Protein AF-A0A418KK88-F1 (afdb_monomer_lite)

pLDDT: mean 80.46, std 21.59, range [35.84, 98.88]

Foldseek 3Di:
DDFDKDWAFDPDDAQQFDCDPDRIDDIDGDDPVQPPHDDDDDDDDTHGFKFKAKAFEAEPPPRQTAWFWKKFKAFPVVRDGPDIWTADNRNMDMDIRHDFGKIKMFGPDDGPQWDCDPDRIDDIDTDDSNQGPHDDDYHYDYTYGDDDDPDPPPPPDPDPDPDDDDDDDDDDDDDDDDDDDDDDDDDDDDDDDDDDDDDDDDDDDDDDDDD

Secondary structure (DSSP, 8-state):
--SEEE--B---PPTTBPPPS--BPPPEEE-TTTTTSPPPPP---PPBPPEEEEEEEEETTT--B-TT-EEEEEETTTTEEEEEEE--TTSEEEEEEEPSEEEEEEEEEPPTTBPPPS--BPPPEEE-TTTTTSPPPPEEEEEPBPPPPPP-----PPPPP-PPPPPP-------------------------------------------

Structure (mmCIF, N/CA/C/O backbone):
data_AF-A0A418KK88-F1
#
_entry.id   AF-A0A418KK88-F1
#
loop_
_atom_site.group_PDB
_atom_site.id
_atom_site.type_symbol
_atom_site.label_atom_id
_atom_site.label_alt_id
_atom_site.label_comp_id
_atom_site.label_asym_id
_atom_site.label_entity_id
_atom_site.label_seq_id
_atom_site.pdbx_PDB_ins_code
_atom_site.Cartn_x
_atom_site.Cartn_y
_atom_site.Cartn_z
_atom_site.occupancy
_atom_site.B_iso_or_equiv
_atom_site.auth_seq_id
_atom_site.auth_comp_id
_atom_site.auth_asym_id
_atom_site.auth_atom_id
_atom_site.pdbx_PDB_model_num
ATOM 1 N N . LEU A 1 1 ? 28.602 8.211 -34.483 1.00 80.75 1 LEU A N 1
ATOM 2 C CA . LEU A 1 1 ? 29.350 7.084 -33.893 1.00 80.75 1 LEU A CA 1
ATOM 3 C C . LEU A 1 1 ? 30.264 6.555 -34.977 1.00 80.75 1 LEU A C 1
ATOM 5 O O . LEU A 1 1 ? 29.838 6.551 -36.130 1.00 80.75 1 LEU A O 1
ATOM 9 N N . ASP A 1 2 ? 31.491 6.192 -34.628 1.00 91.38 2 ASP A N 1
ATOM 10 C CA . ASP A 1 2 ? 32.376 5.502 -35.566 1.00 91.38 2 ASP A CA 1
ATOM 11 C C . ASP A 1 2 ? 31.853 4.086 -35.833 1.00 91.38 2 ASP A C 1
ATOM 13 O O . ASP A 1 2 ? 30.898 3.627 -35.201 1.00 91.38 2 ASP A O 1
ATOM 17 N N . PHE A 1 3 ? 32.459 3.389 -36.792 1.00 93.00 3 PHE A N 1
ATOM 18 C CA . PHE A 1 3 ? 32.149 1.979 -36.989 1.00 93.00 3 PHE A CA 1
ATOM 19 C C . PHE A 1 3 ? 32.612 1.161 -35.789 1.00 93.00 3 PHE A C 1
ATOM 21 O O . PHE A 1 3 ? 33.714 1.350 -35.273 1.00 93.00 3 PHE A O 1
ATOM 28 N N . GLY A 1 4 ? 31.766 0.235 -35.359 1.00 92.56 4 GLY A N 1
ATOM 29 C CA . GLY A 1 4 ? 32.008 -0.561 -34.170 1.00 92.56 4 GLY A CA 1
ATOM 30 C C . GLY A 1 4 ? 30.734 -1.158 -33.599 1.00 92.56 4 GLY A C 1
ATOM 31 O O . GLY A 1 4 ? 29.632 -0.922 -34.094 1.00 92.56 4 GLY A O 1
ATOM 32 N N . THR A 1 5 ? 30.909 -1.936 -32.539 1.00 92.75 5 THR A N 1
ATOM 33 C CA . THR A 1 5 ? 29.811 -2.534 -31.785 1.00 92.75 5 THR A CA 1
ATOM 34 C C . THR A 1 5 ? 29.626 -1.763 -30.490 1.00 92.75 5 THR A C 1
ATOM 36 O O . THR A 1 5 ? 30.567 -1.616 -29.711 1.00 92.75 5 THR A O 1
ATOM 39 N N . TYR A 1 6 ? 28.411 -1.283 -30.265 1.00 91.12 6 TYR A N 1
ATOM 40 C CA . TYR A 1 6 ? 28.039 -0.475 -29.115 1.00 91.12 6 TYR A CA 1
ATOM 41 C C . TYR A 1 6 ? 26.938 -1.168 -28.324 1.00 91.12 6 TYR A C 1
ATOM 43 O O . TYR A 1 6 ? 26.138 -1.916 -28.878 1.00 91.12 6 TYR A O 1
ATOM 51 N N . VAL A 1 7 ? 26.882 -0.881 -27.032 1.00 90.81 7 VAL A N 1
ATOM 52 C CA . VAL A 1 7 ? 25.770 -1.257 -26.160 1.00 90.81 7 VAL A CA 1
ATOM 53 C C . VAL A 1 7 ? 25.310 -0.021 -25.409 1.00 90.81 7 VAL A C 1
ATOM 55 O O . VAL A 1 7 ? 26.102 0.888 -25.143 1.00 90.81 7 VAL A O 1
ATOM 58 N N . TRP A 1 8 ? 24.034 0.002 -25.065 1.00 89.06 8 TRP A N 1
ATOM 59 C CA . TRP A 1 8 ? 23.488 0.945 -24.105 1.00 89.06 8 TRP A CA 1
ATOM 60 C C . TRP A 1 8 ? 23.516 0.297 -22.724 1.00 89.06 8 TRP A C 1
ATOM 62 O O . TRP A 1 8 ? 23.230 -0.892 -22.594 1.00 89.06 8 TRP A O 1
ATOM 72 N N . VAL A 1 9 ? 23.903 1.074 -21.714 1.00 89.94 9 VAL A N 1
ATOM 73 C CA . VAL A 1 9 ? 23.906 0.641 -20.315 1.00 89.94 9 VAL A CA 1
ATOM 74 C C . VAL A 1 9 ? 23.024 1.595 -19.529 1.00 89.94 9 VAL A C 1
ATOM 76 O O . VAL A 1 9 ? 23.304 2.795 -19.476 1.00 89.94 9 VAL A O 1
ATOM 79 N N . GLU A 1 10 ? 21.964 1.067 -18.933 1.00 90.81 10 GLU A N 1
ATOM 80 C CA . GLU A 1 10 ? 21.116 1.814 -18.017 1.00 90.81 10 GLU A CA 1
ATOM 81 C C . GLU A 1 10 ? 21.800 1.930 -16.652 1.00 90.81 10 GLU A C 1
ATOM 83 O O . GLU A 1 10 ? 22.140 0.942 -16.009 1.00 90.81 10 GLU A O 1
ATOM 88 N N . ILE A 1 11 ? 22.078 3.161 -16.227 1.00 90.44 11 ILE A N 1
ATOM 89 C CA . ILE A 1 11 ? 22.854 3.425 -15.003 1.00 90.44 11 ILE A CA 1
ATOM 90 C C . ILE A 1 11 ? 21.979 3.833 -13.815 1.00 90.44 11 ILE A C 1
ATOM 92 O O . ILE A 1 11 ? 22.466 3.878 -12.687 1.00 90.44 11 ILE A O 1
ATOM 96 N N . ALA A 1 12 ? 20.713 4.163 -14.068 1.00 89.94 12 ALA A N 1
ATOM 97 C CA . ALA A 1 12 ? 19.726 4.508 -13.058 1.00 89.94 12 ALA A CA 1
ATOM 98 C C . ALA A 1 12 ? 18.321 4.391 -13.654 1.00 89.94 12 ALA A C 1
ATOM 100 O O . ALA A 1 12 ? 18.083 4.917 -14.742 1.00 89.94 12 ALA A O 1
ATOM 101 N N . ALA A 1 13 ? 17.407 3.776 -12.906 1.00 89.62 13 ALA A N 1
ATOM 102 C CA . ALA A 1 13 ? 15.989 3.804 -13.227 1.00 89.62 13 ALA A CA 1
ATOM 103 C C . ALA A 1 13 ? 15.370 5.169 -12.863 1.00 89.62 13 ALA A C 1
ATOM 105 O O . ALA A 1 13 ? 15.875 5.878 -11.977 1.00 89.62 13 ALA A O 1
ATOM 106 N N . PRO A 1 14 ? 14.260 5.557 -13.510 1.00 91.06 14 PRO A N 1
ATOM 107 C CA . PRO A 1 14 ? 13.450 6.686 -13.082 1.00 91.06 14 PRO A CA 1
ATOM 108 C C . PRO A 1 14 ? 12.957 6.524 -11.638 1.00 91.06 14 PRO A C 1
ATOM 110 O O . PRO A 1 14 ? 12.842 5.424 -11.102 1.00 91.06 14 PRO A O 1
ATOM 113 N N . ARG A 1 15 ? 12.606 7.643 -10.998 1.00 91.06 15 ARG A N 1
ATOM 114 C CA . ARG A 1 15 ? 12.036 7.622 -9.644 1.00 91.06 15 ARG A CA 1
ATOM 115 C C . ARG A 1 15 ? 10.769 6.755 -9.610 1.00 91.06 15 ARG A C 1
ATOM 117 O O . ARG A 1 15 ? 9.923 6.888 -10.491 1.00 91.06 15 ARG A O 1
ATOM 124 N N . GLY A 1 16 ? 10.654 5.900 -8.595 1.00 88.94 16 GLY A N 1
ATOM 125 C CA . GLY A 1 16 ? 9.541 4.960 -8.450 1.00 88.94 16 GLY A CA 1
ATOM 126 C C . GLY A 1 16 ? 9.692 3.675 -9.266 1.00 88.94 16 GLY A C 1
ATOM 127 O O . GLY A 1 16 ? 8.771 2.867 -9.277 1.00 88.94 16 GLY A O 1
ATOM 128 N N . TYR A 1 17 ? 10.826 3.470 -9.937 1.00 92.19 17 TYR A N 1
ATOM 129 C CA . TYR A 1 17 ? 11.122 2.267 -10.705 1.00 92.19 17 TYR A CA 1
ATOM 130 C C . TYR A 1 17 ? 12.405 1.602 -10.206 1.00 92.19 17 TYR A C 1
ATOM 132 O O . TYR A 1 17 ? 13.303 2.256 -9.671 1.00 92.19 17 TYR A O 1
ATOM 140 N N . GLU A 1 18 ? 12.466 0.285 -10.350 1.00 90.75 18 GLU A N 1
ATOM 141 C CA . GLU A 1 18 ? 13.621 -0.531 -9.999 1.00 90.75 18 GLU A CA 1
ATOM 142 C C . GLU A 1 18 ? 14.559 -0.644 -11.204 1.00 90.75 18 GLU A C 1
ATOM 144 O O . GLU A 1 18 ? 14.116 -0.851 -12.332 1.00 90.75 18 GLU A O 1
ATOM 149 N N . LEU A 1 19 ? 15.868 -0.515 -10.965 1.00 89.38 19 LEU A N 1
ATOM 150 C CA . LEU A 1 19 ? 16.870 -0.763 -11.999 1.00 89.38 19 LEU A CA 1
ATOM 151 C C . LEU A 1 19 ? 16.874 -2.264 -12.328 1.00 89.38 19 LEU A C 1
ATOM 153 O O . LEU A 1 19 ? 17.144 -3.062 -11.426 1.00 89.38 19 LEU A O 1
ATOM 157 N N . PRO A 1 20 ? 16.597 -2.672 -13.580 1.00 84.19 20 PRO A N 1
ATOM 158 C CA . PRO A 1 20 ? 16.530 -4.082 -13.925 1.00 84.19 20 PRO A CA 1
ATOM 159 C C . PRO A 1 20 ? 17.882 -4.767 -13.701 1.00 84.19 20 PRO A C 1
ATOM 161 O O . PRO A 1 20 ? 18.943 -4.162 -13.831 1.00 84.19 20 PRO A O 1
ATOM 164 N N . GLY A 1 21 ? 17.853 -6.068 -13.396 1.00 83.88 21 GLY A N 1
ATOM 165 C CA . GLY A 1 21 ? 19.080 -6.853 -13.213 1.00 83.88 21 GLY A CA 1
ATOM 166 C C . GLY A 1 21 ? 19.931 -6.968 -14.485 1.00 83.88 21 GLY A C 1
ATOM 167 O O . GLY A 1 21 ? 21.147 -7.136 -14.392 1.00 83.88 21 GLY A O 1
ATOM 168 N N . ASP A 1 22 ? 19.303 -6.853 -15.659 1.00 86.06 22 ASP A N 1
ATOM 169 C CA . ASP A 1 22 ? 19.983 -6.707 -16.944 1.00 86.06 22 ASP A CA 1
ATOM 170 C C . ASP A 1 22 ? 19.829 -5.270 -17.449 1.00 86.06 22 ASP A C 1
ATOM 172 O O . ASP A 1 22 ? 18.756 -4.852 -17.881 1.00 86.06 22 ASP A O 1
ATOM 176 N N . VAL A 1 23 ? 20.919 -4.514 -17.356 1.00 88.94 23 VAL A N 1
ATOM 177 C CA . VAL A 1 23 ? 20.981 -3.098 -17.737 1.00 88.94 23 VAL A CA 1
ATOM 178 C C . VAL A 1 23 ? 21.585 -2.885 -19.124 1.00 88.94 23 VAL A C 1
ATOM 180 O O . VAL A 1 23 ? 21.717 -1.743 -19.566 1.00 88.94 23 VAL A O 1
ATOM 183 N N . VAL A 1 24 ? 22.016 -3.952 -19.804 1.00 89.56 24 VAL A N 1
ATOM 184 C CA . VAL A 1 24 ? 22.781 -3.863 -21.052 1.00 89.56 24 VAL A CA 1
ATOM 185 C C . VAL A 1 24 ? 21.878 -4.200 -22.236 1.00 89.56 24 VAL A C 1
ATOM 187 O O . VAL A 1 24 ? 21.179 -5.205 -22.227 1.00 89.56 24 VAL A O 1
ATOM 190 N N . SER A 1 25 ? 21.878 -3.372 -23.285 1.00 87.94 25 SER A N 1
ATOM 191 C CA . SER A 1 25 ? 21.130 -3.699 -24.507 1.00 87.94 25 SER A CA 1
ATOM 192 C C . SER A 1 25 ? 21.759 -4.854 -25.280 1.00 87.94 25 SER A C 1
ATOM 194 O O . SER A 1 25 ? 22.960 -5.119 -25.183 1.00 87.94 25 SER A O 1
ATOM 196 N N . ASP A 1 26 ? 20.988 -5.399 -26.221 1.00 88.25 26 ASP A N 1
ATOM 197 C CA . ASP A 1 26 ? 21.566 -6.114 -27.354 1.00 88.25 26 ASP A CA 1
ATOM 198 C C . ASP A 1 26 ? 22.632 -5.250 -28.071 1.00 88.25 26 ASP A C 1
ATOM 200 O O . ASP A 1 26 ? 22.488 -4.017 -28.150 1.00 88.25 26 ASP A O 1
ATOM 204 N N . PRO A 1 27 ? 23.706 -5.857 -28.611 1.00 90.25 27 PRO A N 1
ATOM 205 C CA . PRO A 1 27 ? 24.744 -5.121 -29.318 1.00 90.25 27 PRO A CA 1
ATOM 206 C C . PRO A 1 27 ? 24.226 -4.465 -30.601 1.00 90.25 27 PRO A C 1
ATOM 208 O O . PRO A 1 27 ? 23.622 -5.108 -31.458 1.00 90.25 27 PRO A O 1
ATOM 211 N N . VAL A 1 28 ? 24.554 -3.189 -30.777 1.00 89.75 28 VAL A N 1
ATOM 212 C CA . VAL A 1 28 ? 24.278 -2.414 -31.986 1.00 89.75 28 VAL A CA 1
ATOM 213 C C . VAL A 1 28 ? 25.555 -2.308 -32.809 1.00 89.75 28 VAL A C 1
ATOM 215 O O . VAL A 1 28 ? 26.541 -1.717 -32.369 1.00 89.75 28 VAL A O 1
ATOM 218 N N . VAL A 1 29 ? 25.535 -2.861 -34.021 1.00 91.00 29 VAL A N 1
ATOM 219 C CA . VAL A 1 29 ? 26.659 -2.780 -34.963 1.00 91.00 29 VAL A CA 1
ATOM 220 C C . VAL A 1 29 ? 26.473 -1.577 -35.883 1.00 91.00 29 VAL A C 1
ATOM 222 O O . VAL A 1 29 ? 25.476 -1.475 -36.598 1.00 91.00 29 VAL A O 1
ATOM 225 N N . ILE A 1 30 ? 27.444 -0.670 -35.870 1.00 90.44 30 ILE A N 1
ATOM 226 C CA . ILE A 1 30 ? 27.533 0.468 -36.784 1.00 90.44 30 ILE A CA 1
ATOM 227 C C . ILE A 1 30 ? 28.591 0.143 -37.832 1.00 90.44 30 ILE A C 1
ATOM 229 O O . ILE A 1 30 ? 29.758 -0.072 -37.501 1.00 90.44 30 ILE A O 1
ATOM 233 N N . ASP A 1 31 ? 28.182 0.101 -39.095 1.00 92.62 31 ASP A N 1
ATOM 234 C CA . ASP A 1 31 ? 29.054 -0.211 -40.222 1.00 92.62 31 ASP A CA 1
ATOM 235 C C . ASP A 1 31 ? 28.628 0.551 -41.489 1.00 92.62 31 ASP A C 1
ATOM 237 O O . ASP A 1 31 ? 27.778 1.444 -41.467 1.00 92.62 31 ASP A O 1
ATOM 241 N N . ALA A 1 32 ? 29.242 0.222 -42.625 1.00 93.62 32 ALA A N 1
ATOM 242 C CA . ALA A 1 32 ? 28.960 0.894 -43.889 1.00 93.62 32 ALA A CA 1
ATOM 243 C C . ALA A 1 32 ? 27.506 0.727 -44.378 1.00 93.62 32 ALA A C 1
ATOM 245 O O . ALA A 1 32 ? 27.053 1.543 -45.177 1.00 93.62 32 ALA A O 1
ATOM 246 N N . SER A 1 33 ? 26.776 -0.300 -43.928 1.00 90.50 33 SER A N 1
ATOM 247 C CA . SER A 1 33 ? 25.408 -0.594 -44.374 1.00 90.50 33 SER A CA 1
ATOM 248 C C . SER A 1 33 ? 24.354 0.337 -43.769 1.00 90.50 33 SER A C 1
ATOM 250 O O . SER A 1 33 ? 23.319 0.566 -44.393 1.00 90.50 33 SER A O 1
ATOM 252 N N . ASN A 1 34 ? 24.623 0.904 -42.588 1.00 86.88 34 ASN A N 1
ATOM 253 C CA . ASN A 1 34 ? 23.732 1.825 -41.875 1.00 86.88 34 ASN A CA 1
ATOM 254 C C . ASN A 1 34 ? 24.351 3.221 -41.651 1.00 86.88 34 ASN A C 1
ATOM 256 O O . ASN A 1 34 ? 23.758 4.074 -40.986 1.00 86.88 34 ASN A O 1
ATOM 260 N N . ALA A 1 35 ? 25.518 3.482 -42.248 1.00 88.50 35 ALA A N 1
ATOM 261 C CA . ALA A 1 35 ? 26.223 4.754 -42.163 1.00 88.50 35 ALA A CA 1
ATOM 262 C C . ALA A 1 35 ? 25.365 5.932 -42.661 1.00 88.50 35 ALA A C 1
ATOM 264 O O . ALA A 1 35 ? 24.862 5.932 -43.783 1.00 88.50 35 ALA A O 1
ATOM 265 N N . GLY A 1 36 ? 25.230 6.966 -41.824 1.00 84.25 36 GLY A N 1
ATOM 266 C CA . GLY A 1 36 ? 24.431 8.161 -42.128 1.00 84.25 36 GLY A CA 1
ATOM 267 C C . GLY A 1 36 ? 22.915 7.979 -41.982 1.00 84.25 36 GLY A C 1
ATOM 268 O O . GLY A 1 36 ? 22.178 8.932 -42.231 1.00 84.25 36 GLY A O 1
ATOM 269 N N . GLY A 1 37 ? 22.452 6.791 -41.579 1.00 84.88 37 GLY A N 1
ATOM 270 C CA . GLY A 1 37 ? 21.057 6.517 -41.239 1.00 84.88 37 GLY A CA 1
ATOM 271 C C . GLY A 1 37 ? 20.723 6.793 -39.770 1.00 84.88 37 GLY A C 1
ATOM 272 O O . GLY A 1 37 ? 21.597 7.057 -38.943 1.00 84.88 37 GLY A O 1
ATOM 273 N N . GLU A 1 38 ? 19.435 6.712 -39.441 1.00 83.44 38 GLU A N 1
ATOM 274 C CA . GLU A 1 38 ? 18.940 6.750 -38.064 1.00 83.44 38 GLU A CA 1
ATOM 275 C C . GLU A 1 38 ? 18.942 5.330 -37.482 1.00 83.44 38 GLU A C 1
ATOM 277 O O . GLU A 1 38 ? 18.442 4.390 -38.103 1.00 83.44 38 GLU A O 1
ATOM 282 N N . ILE A 1 39 ? 19.523 5.161 -36.295 1.00 77.94 39 ILE A N 1
ATOM 283 C CA . ILE A 1 39 ? 19.506 3.884 -35.579 1.00 77.94 39 ILE A CA 1
ATOM 284 C C . ILE A 1 39 ? 18.249 3.831 -34.713 1.00 77.94 39 ILE A C 1
ATOM 286 O O . ILE A 1 39 ? 17.899 4.808 -34.051 1.00 77.94 39 ILE A O 1
ATOM 290 N N . THR A 1 40 ? 17.570 2.684 -34.708 1.00 72.00 40 THR A N 1
ATOM 291 C CA . THR A 1 40 ? 16.356 2.480 -33.915 1.00 72.00 40 THR A CA 1
ATOM 292 C C . THR A 1 40 ? 16.635 2.695 -32.427 1.00 72.00 40 THR A C 1
ATOM 294 O O . THR A 1 40 ? 17.625 2.211 -31.881 1.00 72.00 40 THR A O 1
ATOM 297 N N . ARG A 1 41 ? 15.740 3.427 -31.762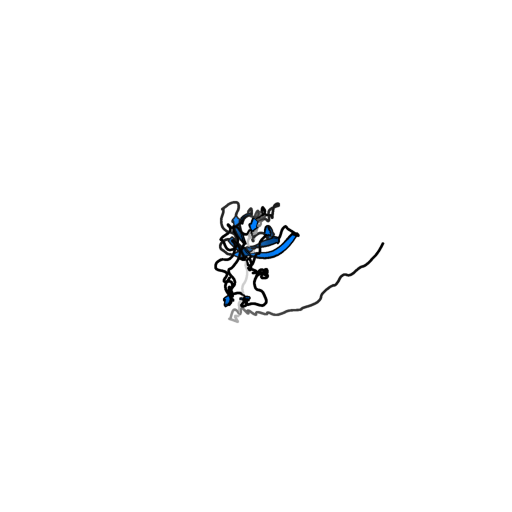 1.00 74.12 41 ARG A N 1
ATOM 298 C CA . ARG A 1 41 ? 15.810 3.691 -30.325 1.00 74.12 41 ARG A CA 1
ATOM 299 C C . ARG A 1 41 ? 15.668 2.389 -29.529 1.00 74.12 41 ARG A C 1
ATOM 301 O O . ARG A 1 41 ? 14.677 1.683 -29.695 1.00 74.12 41 ARG A O 1
ATOM 308 N N . ALA A 1 42 ? 16.611 2.124 -28.625 1.00 72.81 42 ALA A N 1
ATOM 309 C CA . ALA A 1 42 ? 16.451 1.093 -27.605 1.00 72.81 42 ALA A CA 1
ATOM 310 C C . ALA A 1 42 ? 15.343 1.508 -26.619 1.00 72.81 42 ALA A C 1
ATOM 312 O O . ALA A 1 42 ? 15.298 2.660 -26.176 1.00 72.81 42 ALA A O 1
ATOM 313 N N . VAL A 1 43 ? 14.431 0.584 -26.308 1.00 77.06 43 VAL A N 1
ATOM 314 C CA . VAL A 1 43 ? 13.348 0.795 -25.338 1.00 77.06 43 VAL A CA 1
ATOM 315 C C . VAL A 1 43 ? 13.601 -0.107 -24.144 1.00 77.06 43 VAL A C 1
ATOM 317 O O . VAL A 1 43 ? 13.543 -1.327 -24.274 1.00 77.06 43 VAL A O 1
ATOM 320 N N . TYR A 1 44 ? 13.840 0.516 -22.997 1.00 78.94 44 TYR A N 1
ATOM 321 C CA . TYR A 1 44 ? 13.966 -0.146 -21.707 1.00 78.94 44 TYR A CA 1
ATOM 322 C C . TYR A 1 44 ? 12.629 -0.099 -20.974 1.00 78.94 44 TYR A C 1
ATOM 324 O O . TYR A 1 44 ? 11.820 0.813 -21.183 1.00 78.94 44 TYR A O 1
ATOM 332 N N . ARG A 1 45 ? 12.358 -1.134 -20.181 1.00 82.31 45 ARG A N 1
ATOM 333 C CA . ARG A 1 45 ? 11.160 -1.224 -19.350 1.00 82.31 45 ARG A CA 1
ATOM 334 C C . ARG A 1 45 ? 11.592 -1.526 -17.933 1.00 82.31 45 ARG A C 1
ATOM 33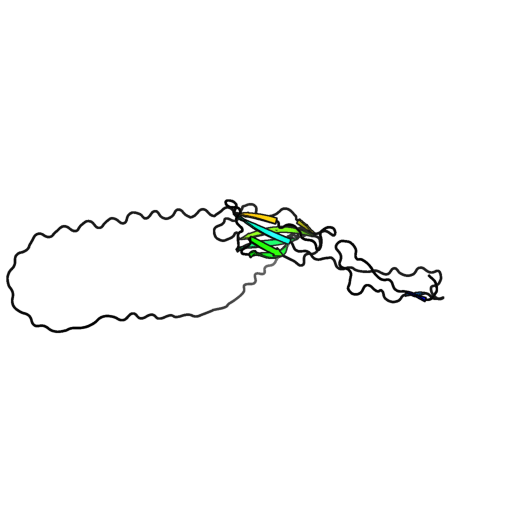6 O O . ARG A 1 45 ? 11.871 -2.679 -17.616 1.00 82.31 45 ARG A O 1
ATOM 343 N N . ASP A 1 46 ? 11.566 -0.494 -17.111 1.00 87.69 46 ASP A N 1
ATOM 344 C CA . ASP A 1 46 ? 11.820 -0.652 -15.693 1.00 87.69 46 ASP A CA 1
ATOM 345 C C . ASP A 1 46 ? 10.543 -1.127 -14.997 1.00 87.69 46 ASP A C 1
ATOM 347 O O . ASP A 1 46 ? 9.455 -0.592 -15.263 1.00 87.69 46 ASP A O 1
ATOM 351 N N . PRO A 1 47 ? 10.628 -2.147 -14.132 1.00 89.12 47 PRO A N 1
ATOM 352 C CA . PRO A 1 47 ? 9.530 -2.484 -13.247 1.00 89.12 47 PRO A CA 1
ATOM 353 C C . PRO A 1 47 ? 9.315 -1.362 -12.227 1.00 89.12 47 PRO A C 1
ATOM 355 O O . PRO A 1 47 ? 10.248 -0.666 -11.828 1.00 89.12 47 PRO A O 1
ATOM 358 N N . ARG A 1 48 ? 8.064 -1.154 -11.815 1.00 92.75 48 ARG A N 1
ATOM 359 C CA . ARG A 1 48 ? 7.737 -0.190 -10.759 1.00 92.75 48 ARG A CA 1
ATOM 360 C C . ARG A 1 48 ? 8.189 -0.737 -9.411 1.00 92.75 48 ARG A C 1
ATOM 362 O O . ARG A 1 48 ? 8.088 -1.937 -9.170 1.00 92.75 48 ARG A O 1
ATOM 369 N N . LEU A 1 49 ? 8.639 0.152 -8.533 1.00 94.00 49 LEU A N 1
ATOM 370 C CA . LEU A 1 49 ? 8.860 -0.185 -7.135 1.00 94.00 49 LEU A CA 1
ATOM 371 C C . LEU A 1 49 ? 7.510 -0.472 -6.485 1.00 94.00 49 LEU A C 1
ATOM 373 O O . LEU A 1 49 ? 6.600 0.356 -6.545 1.00 94.00 49 LEU A O 1
ATOM 377 N N . LEU A 1 50 ? 7.408 -1.645 -5.871 1.00 96.25 50 LEU A N 1
ATOM 378 C CA . LEU A 1 50 ? 6.246 -2.019 -5.081 1.00 96.25 50 LEU A CA 1
ATOM 379 C C . LEU A 1 50 ? 6.310 -1.353 -3.706 1.00 96.25 50 LEU A C 1
ATOM 381 O O . LEU A 1 50 ? 7.389 -1.092 -3.168 1.00 96.25 50 LEU A O 1
ATOM 385 N N . SER A 1 51 ? 5.136 -1.091 -3.149 1.00 97.94 51 SER A N 1
ATOM 386 C CA . SER A 1 51 ? 4.959 -0.480 -1.837 1.00 97.94 51 SER A CA 1
ATOM 387 C C . SER A 1 51 ? 4.101 -1.350 -0.930 1.00 97.94 51 SER A C 1
ATOM 389 O O . SER A 1 51 ? 3.477 -2.323 -1.353 1.00 97.94 51 SER A O 1
ATOM 391 N N . GLU A 1 52 ? 4.040 -0.942 0.328 1.00 98.44 52 GLU A N 1
ATOM 392 C CA . GLU A 1 52 ? 3.104 -1.457 1.312 1.00 98.44 52 GLU A CA 1
ATOM 393 C C . GLU A 1 52 ? 2.310 -0.308 1.932 1.00 98.44 52 GLU A C 1
ATOM 395 O O . GLU A 1 52 ? 2.787 0.828 2.010 1.00 98.44 52 GLU A O 1
ATOM 400 N N . LEU A 1 53 ? 1.088 -0.609 2.355 1.00 98.81 53 LEU A N 1
ATOM 401 C CA . LEU A 1 53 ? 0.246 0.285 3.136 1.00 98.81 53 LEU A CA 1
ATOM 402 C C . LEU A 1 53 ? -0.130 -0.410 4.438 1.00 98.81 53 LEU A C 1
ATOM 404 O O . LEU A 1 53 ? -0.361 -1.622 4.460 1.00 98.81 53 LEU A O 1
ATOM 408 N N . SER A 1 54 ? -0.254 0.377 5.504 1.00 98.75 54 SER A N 1
ATOM 409 C CA . SER A 1 54 ? -0.558 -0.131 6.839 1.00 98.75 54 SER A CA 1
ATOM 410 C C . SER A 1 54 ? -1.700 0.626 7.502 1.00 98.75 54 SER A C 1
ATOM 412 O O . SER A 1 54 ? -1.928 1.807 7.229 1.00 98.75 54 SER A O 1
ATOM 414 N N . VAL A 1 55 ? -2.361 -0.054 8.434 1.00 98.88 55 VAL A N 1
ATOM 415 C CA . VAL A 1 55 ? -3.319 0.513 9.387 1.00 98.88 55 VAL A CA 1
ATOM 416 C C . VAL A 1 55 ? -2.742 0.427 10.794 1.00 98.88 55 VAL A C 1
ATOM 418 O O . VAL A 1 55 ? -2.042 -0.533 11.109 1.00 98.88 55 VAL A O 1
ATOM 421 N N . HIS A 1 56 ? -3.061 1.412 11.638 1.00 98.75 56 HIS A N 1
ATOM 422 C CA . HIS A 1 56 ? -2.901 1.348 13.089 1.00 98.75 56 HIS A CA 1
ATOM 423 C C . HIS A 1 56 ? -4.258 1.488 13.778 1.00 98.75 56 HIS A C 1
ATOM 425 O O . HIS A 1 56 ? -4.888 2.544 13.728 1.00 98.75 56 HIS A O 1
ATOM 431 N N . LYS A 1 57 ? -4.713 0.416 14.420 1.00 98.75 57 LYS A N 1
ATOM 432 C CA . LYS A 1 57 ? -5.972 0.381 15.154 1.00 98.75 57 LYS A CA 1
ATOM 433 C C . LYS A 1 57 ? -5.748 0.721 16.616 1.00 98.75 57 LYS A C 1
ATOM 435 O O . LYS A 1 57 ? -4.934 0.080 17.283 1.00 98.75 57 LYS A O 1
ATOM 440 N N . VAL A 1 58 ? -6.518 1.680 17.121 1.00 98.56 58 VAL A N 1
ATOM 441 C CA . VAL A 1 58 ? -6.489 2.072 18.531 1.00 98.56 58 VAL A CA 1
ATOM 442 C C . VAL A 1 58 ? -7.888 2.207 19.133 1.00 98.56 58 VAL A C 1
ATOM 444 O O . VAL A 1 58 ? -8.882 2.372 18.420 1.00 98.56 58 VAL A O 1
ATOM 447 N N . ALA A 1 59 ? -7.953 2.129 20.457 1.00 98.12 59 ALA A N 1
ATOM 448 C CA . ALA A 1 59 ? -9.140 2.413 21.250 1.00 98.12 59 ALA A CA 1
ATOM 449 C C . ALA A 1 59 ? -9.399 3.922 21.320 1.00 98.12 59 ALA A C 1
ATOM 451 O O . ALA A 1 59 ? -8.469 4.701 21.534 1.00 98.12 59 ALA A O 1
ATOM 452 N N . GLU A 1 60 ? -10.653 4.345 21.172 1.00 97.00 60 GLU A N 1
ATOM 453 C CA . GLU A 1 60 ? -11.034 5.762 21.239 1.00 97.00 60 GLU A CA 1
ATOM 454 C C . GLU A 1 60 ? -10.806 6.367 22.637 1.00 97.00 60 GLU A C 1
ATOM 456 O O . GLU A 1 60 ? -10.394 7.520 22.763 1.00 97.00 60 GLU A O 1
ATOM 461 N N . ASP A 1 61 ? -11.056 5.594 23.694 1.00 94.50 61 ASP A N 1
ATOM 462 C CA . ASP A 1 61 ? -11.052 6.063 25.081 1.00 94.50 61 ASP A CA 1
ATOM 463 C C . ASP A 1 61 ? -9.651 6.104 25.708 1.00 94.50 61 ASP A C 1
ATOM 465 O O . ASP A 1 61 ? -9.330 7.024 26.466 1.00 94.50 61 ASP A O 1
ATOM 469 N N . THR A 1 62 ? -8.807 5.122 25.391 1.00 96.94 62 THR A N 1
ATOM 470 C CA . THR A 1 62 ? -7.463 4.976 25.974 1.00 96.94 62 THR A CA 1
ATOM 471 C C . THR A 1 62 ? -6.330 5.294 25.000 1.00 96.94 62 THR A C 1
ATOM 473 O O . THR A 1 62 ? -5.227 5.624 25.439 1.00 96.94 62 THR A O 1
ATOM 476 N N . GLY A 1 63 ? -6.570 5.208 23.687 1.00 97.38 63 GLY A N 1
ATOM 477 C CA . GLY A 1 63 ? -5.524 5.266 22.662 1.00 97.38 63 GLY A CA 1
ATOM 478 C C . GLY A 1 63 ? -4.635 4.017 22.606 1.00 97.38 63 GLY A C 1
ATOM 479 O O . GLY A 1 63 ? -3.628 4.022 21.895 1.00 97.38 63 GLY A O 1
ATOM 480 N N . GLU A 1 64 ? -4.964 2.959 23.354 1.00 98.12 64 GLU A N 1
ATOM 481 C CA . GLU A 1 64 ? -4.227 1.695 23.318 1.00 98.12 64 GLU A CA 1
ATOM 482 C C . GLU A 1 64 ? -4.420 0.979 21.980 1.00 98.12 64 GLU A C 1
ATOM 484 O O . GLU A 1 64 ? -5.456 1.103 21.332 1.00 98.12 64 GLU A O 1
ATOM 489 N N . SER A 1 65 ? -3.401 0.236 21.551 1.00 98.50 65 SER A N 1
ATOM 490 C CA . SER A 1 65 ? -3.437 -0.508 20.291 1.00 98.50 65 SER A CA 1
ATOM 491 C C . SER A 1 65 ? -4.350 -1.727 20.387 1.00 98.50 65 SER A C 1
ATOM 493 O O . SER A 1 65 ? -4.340 -2.425 21.401 1.00 98.50 65 SER A O 1
ATOM 495 N N . LEU A 1 66 ? -5.124 -1.986 19.331 1.00 98.62 66 LEU A N 1
ATOM 496 C CA . LEU A 1 66 ? -6.147 -3.030 19.334 1.00 98.62 66 LEU A CA 1
ATOM 497 C C . LEU A 1 66 ? -5.835 -4.171 18.354 1.00 98.62 66 LEU A C 1
ATOM 499 O O . LEU A 1 66 ? -5.856 -3.948 17.137 1.00 98.62 66 LEU A O 1
ATOM 503 N N . PRO A 1 67 ? -5.601 -5.401 18.850 1.00 98.69 67 PRO A N 1
ATOM 504 C CA . PRO A 1 67 ? -5.498 -6.589 18.010 1.00 98.69 67 PRO A CA 1
ATOM 505 C C . PRO A 1 67 ? -6.869 -7.084 17.541 1.00 98.69 67 PRO A C 1
ATOM 507 O O . PRO A 1 67 ? -7.865 -6.968 18.251 1.00 98.69 67 PRO A O 1
ATOM 510 N N . GLY A 1 68 ? -6.902 -7.729 16.376 1.00 98.62 68 GLY A N 1
ATOM 511 C CA . GLY A 1 68 ? -8.068 -8.466 15.888 1.00 98.62 68 GLY A CA 1
ATOM 512 C C . GLY A 1 68 ? -9.051 -7.683 15.014 1.00 98.62 68 GLY A C 1
ATOM 513 O O . GLY A 1 68 ? -10.001 -8.295 14.531 1.00 98.62 68 GLY A O 1
ATOM 514 N N . ALA A 1 69 ? -8.824 -6.394 14.746 1.00 98.75 69 ALA A N 1
ATOM 515 C CA . ALA A 1 69 ? -9.600 -5.663 13.740 1.00 98.75 69 ALA A CA 1
ATOM 516 C C . ALA A 1 69 ? -9.282 -6.201 12.342 1.00 98.75 69 ALA A C 1
ATOM 518 O O . ALA A 1 69 ? -8.118 -6.477 12.042 1.00 98.75 69 ALA A O 1
ATOM 519 N N . VAL A 1 70 ? -10.287 -6.336 11.478 1.00 98.81 70 VAL A N 1
ATOM 520 C CA . VAL A 1 70 ? -10.131 -6.841 10.106 1.00 98.81 70 VAL A CA 1
ATOM 521 C C . VAL A 1 70 ? -10.364 -5.716 9.111 1.00 98.81 70 VAL A C 1
ATOM 523 O O . VAL A 1 70 ? -11.421 -5.089 9.118 1.00 98.81 70 VAL A O 1
ATOM 526 N N . PHE A 1 71 ? -9.404 -5.523 8.212 1.00 98.88 71 PHE A N 1
ATOM 527 C CA . PHE A 1 71 ? -9.417 -4.476 7.201 1.00 98.88 71 PHE A CA 1
ATOM 528 C C . PHE A 1 71 ? -9.293 -5.044 5.797 1.00 98.88 71 PHE A C 1
ATOM 530 O O . PHE A 1 71 ? -8.438 -5.895 5.551 1.00 98.88 71 PHE A O 1
ATOM 537 N N . ASP A 1 72 ? -10.072 -4.493 4.872 1.00 98.81 72 ASP A N 1
ATOM 538 C CA . ASP A 1 72 ? -9.855 -4.625 3.436 1.00 98.81 72 ASP A CA 1
ATOM 539 C C . ASP A 1 72 ? -9.140 -3.377 2.901 1.00 98.81 72 ASP A C 1
ATOM 541 O O . ASP A 1 72 ? -9.481 -2.245 3.247 1.00 98.81 72 ASP A O 1
ATOM 545 N N . LEU A 1 73 ? -8.163 -3.584 2.018 1.00 98.81 73 LEU A N 1
ATOM 546 C CA . LEU A 1 73 ? -7.556 -2.532 1.210 1.00 98.81 73 LEU A CA 1
ATOM 547 C C . LEU A 1 73 ? -8.204 -2.531 -0.171 1.00 98.81 73 LEU A C 1
ATOM 549 O O . LEU A 1 73 ? -8.198 -3.551 -0.867 1.00 98.81 73 LEU A O 1
ATOM 553 N N . VAL A 1 74 ? -8.719 -1.380 -0.591 1.00 98.75 74 VAL A N 1
ATOM 554 C CA . VAL A 1 74 ? -9.466 -1.233 -1.840 1.00 98.75 74 VAL A CA 1
ATOM 555 C C . VAL A 1 74 ? -8.745 -0.290 -2.794 1.00 98.75 74 VAL A C 1
ATOM 557 O O . VAL A 1 74 ? -8.346 0.808 -2.418 1.00 98.75 74 VAL A O 1
ATOM 560 N N . LEU A 1 75 ? -8.604 -0.706 -4.053 1.00 98.38 75 LEU A N 1
ATOM 561 C CA . LEU A 1 75 ? -8.136 0.139 -5.150 1.00 98.38 75 LEU A CA 1
ATOM 562 C C . LEU A 1 75 ? -9.305 0.978 -5.694 1.00 98.38 75 LEU A C 1
ATOM 564 O O . LEU A 1 75 ? -10.234 0.439 -6.302 1.00 98.38 75 LEU A O 1
ATOM 568 N N . ALA A 1 76 ? -9.225 2.301 -5.535 1.00 94.12 76 ALA A N 1
ATOM 569 C CA . ALA A 1 76 ? -10.317 3.241 -5.810 1.00 94.12 76 ALA A CA 1
ATOM 570 C C . ALA A 1 76 ? -10.729 3.317 -7.292 1.00 94.12 76 ALA A C 1
ATOM 572 O O . ALA A 1 76 ? -11.866 3.642 -7.616 1.00 94.12 76 ALA A O 1
ATOM 573 N N . GLY A 1 77 ? -9.827 2.987 -8.224 1.00 82.94 77 GLY A N 1
ATOM 574 C CA . GLY A 1 77 ? -10.096 3.042 -9.670 1.00 82.94 77 GLY A CA 1
ATOM 575 C C . GLY A 1 77 ? -11.158 2.053 -10.179 1.00 82.94 77 GLY A C 1
ATOM 576 O O . GLY A 1 77 ? -11.549 2.128 -11.344 1.00 82.94 77 GLY A O 1
ATOM 577 N N . GLY A 1 78 ? -11.623 1.130 -9.334 1.00 84.62 78 GLY A N 1
ATOM 578 C CA . GLY A 1 78 ? -12.687 0.184 -9.671 1.00 84.62 78 GLY A CA 1
ATOM 579 C C . GLY A 1 78 ? -13.299 -0.540 -8.473 1.00 84.62 78 GLY A C 1
ATOM 580 O O . GLY A 1 78 ? -13.882 -1.602 -8.679 1.00 84.62 78 GLY A O 1
ATOM 581 N N . ASP A 1 79 ? -13.119 -0.005 -7.261 1.00 93.38 79 ASP A N 1
ATOM 582 C CA . ASP A 1 79 ? -13.584 -0.585 -5.993 1.00 93.38 79 ASP A CA 1
ATOM 583 C C . ASP A 1 79 ? -13.198 -2.068 -5.834 1.00 93.38 79 ASP A C 1
ATOM 585 O O . ASP A 1 79 ? -14.010 -2.931 -5.494 1.00 93.38 79 ASP A O 1
ATOM 589 N N . VAL A 1 80 ? -11.937 -2.385 -6.144 1.00 97.25 80 VAL A N 1
ATOM 590 C CA . VAL A 1 80 ? -11.413 -3.757 -6.099 1.00 97.25 80 VAL A CA 1
ATOM 591 C C . VAL A 1 80 ? -10.671 -3.979 -4.789 1.00 97.25 80 VAL A C 1
ATOM 593 O O . VAL A 1 80 ? -9.674 -3.307 -4.537 1.00 97.25 80 VAL A O 1
ATOM 596 N N . VAL A 1 81 ? -11.107 -4.955 -3.988 1.00 98.25 81 VAL A N 1
ATOM 597 C CA . VAL A 1 81 ? -10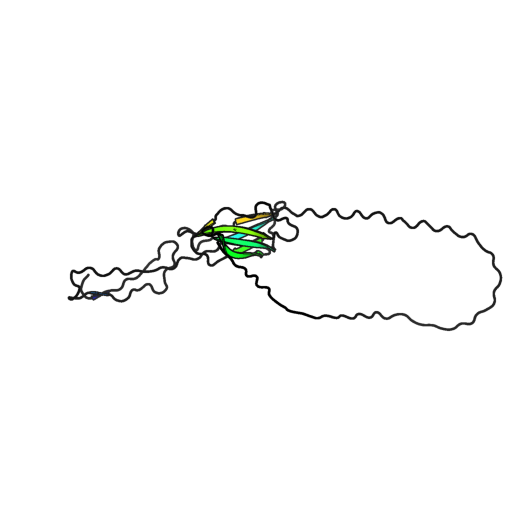.339 -5.420 -2.822 1.00 98.25 81 VAL A CA 1
ATOM 598 C C . VAL A 1 81 ? -9.050 -6.075 -3.316 1.00 98.25 81 VAL A C 1
ATOM 600 O O . VAL A 1 81 ? -9.088 -7.072 -4.041 1.00 98.25 81 VAL A O 1
ATOM 603 N N . VAL A 1 82 ? -7.912 -5.495 -2.942 1.00 98.19 82 VAL A N 1
ATOM 604 C CA . VAL A 1 82 ? -6.569 -5.956 -3.336 1.00 98.19 82 VAL A CA 1
ATOM 605 C C . VAL A 1 82 ? -5.850 -6.703 -2.218 1.00 98.19 8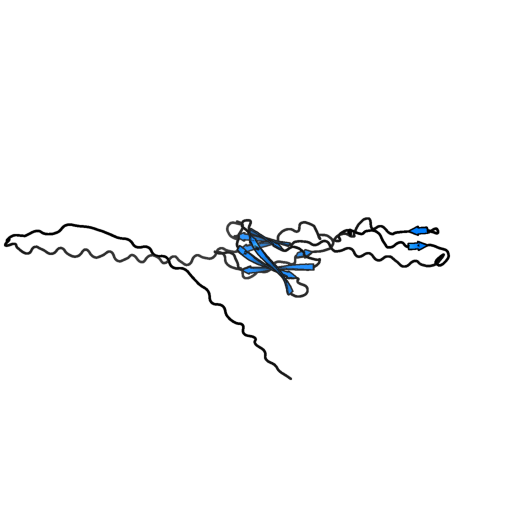2 VAL A C 1
ATOM 607 O O . VAL A 1 82 ? -4.886 -7.417 -2.481 1.00 98.19 82 VAL A O 1
ATOM 610 N N . GLY A 1 83 ? -6.339 -6.597 -0.986 1.00 98.44 83 GLY A N 1
ATOM 611 C CA . GLY A 1 83 ? -5.827 -7.348 0.148 1.00 98.44 83 GLY A CA 1
ATOM 612 C C . GLY A 1 83 ? -6.725 -7.212 1.366 1.00 98.44 83 GLY A C 1
ATOM 613 O O . GLY A 1 83 ? -7.531 -6.289 1.449 1.00 98.44 83 GLY A O 1
ATOM 614 N N . THR A 1 84 ? -6.543 -8.130 2.308 1.00 98.69 84 THR A N 1
ATOM 615 C CA . THR A 1 84 ? -7.198 -8.124 3.616 1.00 98.69 84 THR A CA 1
ATOM 616 C C . THR A 1 84 ? -6.123 -8.355 4.669 1.00 98.69 84 THR A C 1
ATOM 618 O O . THR A 1 84 ? -5.248 -9.204 4.472 1.00 98.69 84 THR A O 1
ATOM 621 N N . CYS A 1 85 ? -6.174 -7.632 5.784 1.00 98.62 85 CYS A N 1
ATOM 622 C CA . CYS A 1 85 ? -5.292 -7.863 6.921 1.00 98.62 85 CYS A CA 1
ATOM 623 C C . CYS A 1 85 ? -6.037 -7.792 8.254 1.00 98.62 85 CYS A C 1
ATOM 625 O O . CYS A 1 85 ? -7.130 -7.241 8.349 1.00 98.62 85 CYS A O 1
ATOM 627 N N . THR A 1 86 ? -5.448 -8.402 9.281 1.00 98.88 86 THR A N 1
ATOM 628 C CA . THR A 1 86 ? -5.959 -8.369 10.655 1.00 98.88 86 THR A CA 1
ATOM 629 C C . THR A 1 86 ? -4.897 -7.767 11.557 1.00 98.88 86 THR A C 1
ATOM 631 O O . THR A 1 86 ? -3.724 -8.123 11.418 1.00 98.88 86 THR A O 1
ATOM 634 N N . THR A 1 87 ? -5.281 -6.863 12.457 1.00 98.81 87 THR A N 1
ATOM 635 C CA . THR A 1 87 ? -4.330 -6.198 13.355 1.00 98.81 87 THR A CA 1
ATOM 636 C C . THR A 1 87 ? -3.725 -7.157 14.369 1.00 98.81 87 THR A C 1
ATOM 638 O O . THR A 1 87 ? -4.419 -7.985 14.964 1.00 98.81 87 THR A O 1
ATOM 641 N N . GLY A 1 88 ? -2.405 -7.064 14.536 1.00 98.69 88 GLY A N 1
ATOM 642 C CA . GLY A 1 88 ? -1.651 -7.804 15.544 1.00 98.69 88 GLY A CA 1
ATOM 643 C C . GLY A 1 88 ? -1.692 -7.138 16.920 1.00 98.69 88 GLY A C 1
ATOM 644 O O . GLY A 1 88 ? -2.391 -6.150 17.129 1.00 98.69 88 GLY A O 1
ATOM 645 N N . ASP A 1 89 ? -0.905 -7.669 17.860 1.00 98.38 89 ASP A N 1
ATOM 646 C CA . ASP A 1 89 ? -0.822 -7.180 19.250 1.00 98.38 89 ASP A CA 1
ATOM 647 C C . ASP A 1 89 ? -0.361 -5.714 19.366 1.00 98.38 89 ASP A C 1
ATOM 649 O O . ASP A 1 89 ? -0.638 -5.046 20.358 1.00 98.38 89 ASP A O 1
ATOM 653 N N . ASP A 1 90 ? 0.341 -5.200 18.356 1.00 98.31 90 ASP A N 1
ATOM 654 C CA . ASP A 1 90 ? 0.764 -3.800 18.237 1.00 98.31 90 ASP A CA 1
ATOM 655 C C . ASP A 1 90 ? -0.294 -2.900 17.571 1.00 98.31 90 ASP A C 1
ATOM 657 O O . ASP A 1 90 ? -0.054 -1.714 17.342 1.00 98.31 90 ASP A O 1
ATOM 661 N N . GLY A 1 91 ? -1.471 -3.451 17.260 1.00 98.50 91 GLY A N 1
ATOM 662 C CA . GLY A 1 91 ? -2.553 -2.781 16.547 1.00 98.50 91 GLY A CA 1
ATOM 663 C C . GLY A 1 91 ? -2.253 -2.526 15.073 1.00 98.50 91 GLY A C 1
ATOM 664 O O . GLY A 1 91 ? -3.019 -1.812 14.430 1.00 98.50 91 GLY A O 1
ATOM 665 N N . LEU A 1 92 ? -1.161 -3.062 14.520 1.00 98.81 92 LEU A N 1
ATOM 666 C CA . LEU A 1 92 ? -0.782 -2.839 13.128 1.00 98.81 92 LEU A CA 1
ATOM 667 C C . LEU A 1 92 ? -1.219 -3.999 12.233 1.00 98.81 92 LEU A C 1
ATOM 669 O O . LEU A 1 92 ? -1.176 -5.168 12.620 1.00 98.81 92 LEU A O 1
ATOM 673 N N . CYS A 1 93 ? -1.601 -3.678 10.999 1.00 98.69 93 CYS A N 1
ATOM 674 C CA . CYS A 1 93 ? -1.615 -4.641 9.902 1.00 98.69 93 CYS A CA 1
ATOM 675 C C . CYS A 1 93 ? -1.174 -3.987 8.596 1.00 98.69 93 CYS A C 1
ATOM 677 O O . CYS A 1 93 ? -1.326 -2.779 8.419 1.00 98.69 93 CYS A O 1
ATOM 679 N N . THR A 1 94 ? -0.595 -4.787 7.700 1.00 98.69 94 THR A N 1
ATOM 680 C CA . THR A 1 94 ? 0.051 -4.308 6.473 1.00 98.69 94 THR A CA 1
ATOM 681 C C . THR A 1 94 ? -0.366 -5.163 5.285 1.00 98.69 94 THR A C 1
ATOM 683 O O . THR A 1 94 ? -0.435 -6.389 5.387 1.00 98.69 94 THR A O 1
ATOM 686 N N . VAL A 1 95 ? -0.594 -4.513 4.144 1.00 98.75 95 VAL A N 1
ATOM 687 C CA . VAL A 1 95 ? -0.735 -5.149 2.830 1.00 98.75 95 VAL A CA 1
ATOM 688 C C . VAL A 1 95 ? 0.392 -4.632 1.936 1.00 98.75 95 VAL A C 1
ATOM 690 O O . VAL A 1 95 ? 0.544 -3.423 1.764 1.00 98.75 95 VAL A O 1
ATOM 693 N N . GLY A 1 96 ? 1.197 -5.553 1.405 1.00 98.19 96 GLY A N 1
ATOM 694 C CA . GLY A 1 96 ? 2.346 -5.267 0.542 1.00 98.19 96 GLY A CA 1
ATOM 695 C C . GLY A 1 96 ? 2.086 -5.543 -0.938 1.00 98.19 96 GLY A C 1
ATOM 696 O O . GLY A 1 96 ? 0.954 -5.795 -1.347 1.00 98.19 96 GLY A O 1
ATOM 697 N N . ASP A 1 97 ? 3.166 -5.522 -1.723 1.00 97.38 97 ASP A N 1
ATOM 698 C CA . ASP A 1 97 ? 3.179 -5.798 -3.167 1.00 97.38 97 ASP A CA 1
ATOM 699 C C . ASP A 1 97 ? 2.243 -4.891 -3.991 1.00 97.38 97 ASP A C 1
ATOM 701 O O . ASP A 1 97 ? 1.652 -5.303 -4.992 1.00 97.38 97 ASP A O 1
ATOM 705 N N . LEU A 1 98 ? 2.112 -3.630 -3.570 1.00 97.56 98 LEU A N 1
ATOM 706 C CA . LEU A 1 98 ? 1.203 -2.658 -4.170 1.00 97.56 98 LEU A CA 1
ATOM 707 C C . LEU A 1 98 ? 1.886 -1.834 -5.262 1.00 97.56 98 LEU A C 1
ATOM 709 O O . LEU A 1 98 ? 2.960 -1.268 -5.059 1.00 97.56 98 LEU A O 1
ATOM 713 N N . ASP A 1 99 ? 1.218 -1.724 -6.407 1.00 96.31 99 ASP A N 1
ATOM 714 C CA . ASP A 1 99 ? 1.616 -0.860 -7.521 1.00 96.31 99 ASP A CA 1
ATOM 715 C C . ASP A 1 99 ? 1.094 0.582 -7.304 1.00 96.31 99 ASP A C 1
ATOM 717 O O . ASP A 1 99 ? 0.325 0.862 -6.380 1.00 96.31 99 ASP A O 1
ATOM 721 N N . PHE A 1 100 ? 1.483 1.517 -8.168 1.00 96.62 100 PHE A N 1
ATOM 722 C CA . PHE A 1 100 ? 0.968 2.879 -8.192 1.00 96.62 100 PHE A CA 1
ATOM 723 C C . PHE A 1 100 ? -0.550 2.870 -8.332 1.00 96.62 100 PHE A C 1
ATOM 725 O O . PHE A 1 100 ? -1.113 2.201 -9.204 1.00 96.62 100 PHE A O 1
ATOM 732 N N . GLY A 1 101 ? -1.202 3.679 -7.514 1.00 97.31 101 GLY A N 1
ATOM 733 C CA . GLY A 1 101 ? -2.646 3.735 -7.462 1.00 97.31 101 GLY A CA 1
ATOM 734 C C . GLY A 1 101 ? -3.133 4.527 -6.266 1.00 97.31 101 GLY A C 1
ATOM 735 O O . GLY A 1 101 ? -2.365 4.879 -5.372 1.00 97.31 101 GLY A O 1
ATOM 736 N N . ASP A 1 102 ? -4.432 4.779 -6.282 1.00 98.56 102 ASP A N 1
ATOM 737 C CA . ASP A 1 102 ? -5.158 5.395 -5.185 1.00 98.56 102 ASP A CA 1
ATOM 738 C C . ASP A 1 102 ? -5.910 4.301 -4.437 1.00 98.56 102 ASP A C 1
ATOM 740 O O . ASP A 1 102 ? -6.692 3.553 -5.035 1.00 98.56 102 ASP A O 1
ATOM 744 N N . TYR A 1 103 ? -5.661 4.212 -3.138 1.00 98.69 103 TYR A N 1
ATOM 745 C CA . TYR A 1 103 ? -6.209 3.179 -2.275 1.00 98.69 103 TYR A CA 1
ATOM 746 C C . TYR A 1 103 ? -6.968 3.793 -1.109 1.00 98.69 103 TYR A C 1
ATOM 748 O O . TYR A 1 103 ? -6.695 4.922 -0.714 1.00 98.69 103 TYR A O 1
ATOM 756 N N . TYR A 1 104 ? -7.886 3.039 -0.526 1.00 98.75 104 TYR A N 1
ATOM 757 C CA . TYR A 1 104 ? -8.493 3.375 0.755 1.00 98.75 104 TYR A CA 1
ATOM 758 C C . TYR A 1 104 ? -8.766 2.101 1.549 1.00 98.75 104 TYR A C 1
ATOM 760 O O . TYR A 1 104 ? -8.891 1.010 0.986 1.00 98.75 104 TYR A O 1
ATOM 768 N N . TRP A 1 105 ? -8.821 2.243 2.865 1.00 98.81 105 TRP A N 1
ATOM 769 C CA . TRP A 1 105 ? -9.096 1.149 3.784 1.00 98.81 105 TRP A CA 1
ATOM 770 C C . TRP A 1 105 ? -10.577 1.085 4.118 1.00 98.81 105 TRP A C 1
ATOM 772 O O . TRP A 1 105 ? -11.247 2.116 4.186 1.00 98.81 105 TRP A O 1
ATOM 782 N N . VAL A 1 106 ? -11.060 -0.129 4.360 1.00 98.69 106 VAL A N 1
ATOM 783 C CA . VAL A 1 106 ? -12.395 -0.408 4.884 1.00 98.69 106 VAL A CA 1
ATOM 784 C C . VAL A 1 106 ? -12.247 -1.308 6.098 1.00 98.69 106 VAL A C 1
ATOM 786 O O . VAL A 1 106 ? -11.735 -2.421 5.977 1.00 98.69 106 VAL A O 1
ATOM 789 N N . GLU A 1 107 ? -12.705 -0.856 7.259 1.00 98.69 107 GLU A N 1
ATOM 790 C CA . GLU A 1 107 ? -12.833 -1.717 8.429 1.00 98.69 107 GLU A CA 1
ATOM 791 C C . GLU A 1 107 ? -14.044 -2.638 8.264 1.00 98.69 107 GLU A C 1
ATOM 793 O O . GLU A 1 107 ? -15.193 -2.206 8.182 1.00 98.69 107 GLU A O 1
ATOM 798 N N . VAL A 1 108 ? -13.780 -3.935 8.163 1.00 98.50 108 VAL A N 1
ATOM 799 C CA . VAL A 1 108 ? -14.798 -4.961 7.910 1.00 98.50 108 VAL A CA 1
ATOM 800 C C . VAL A 1 108 ? -15.328 -5.535 9.220 1.00 98.50 108 VAL A C 1
ATOM 802 O O . VAL A 1 108 ? -16.498 -5.915 9.306 1.00 98.50 108 VAL A O 1
ATOM 805 N N . ALA A 1 109 ? -14.472 -5.615 10.238 1.00 98.38 109 ALA A N 1
ATOM 806 C CA . ALA A 1 109 ? -14.844 -6.077 11.566 1.00 98.38 109 ALA A CA 1
ATOM 807 C C . ALA A 1 109 ? -14.002 -5.379 12.634 1.00 98.38 109 ALA A C 1
ATOM 809 O O . ALA A 1 109 ? -12.773 -5.417 12.569 1.00 98.38 109 ALA A O 1
ATOM 810 N N . ALA A 1 110 ? -14.685 -4.816 13.628 1.00 98.12 110 ALA A N 1
ATOM 811 C CA . ALA A 1 110 ? -14.055 -4.279 14.825 1.00 98.12 110 ALA A CA 1
ATOM 812 C C . ALA A 1 110 ? -13.480 -5.406 15.711 1.00 98.12 110 ALA A C 1
ATOM 814 O O . ALA A 1 110 ? -13.961 -6.546 15.647 1.00 98.12 110 ALA A O 1
ATOM 815 N N . PRO A 1 111 ? -12.489 -5.103 16.566 1.00 98.00 111 PRO A N 1
ATOM 816 C CA . PRO A 1 111 ? -11.983 -6.008 17.594 1.00 98.00 111 PRO A CA 1
ATOM 817 C C . PRO A 1 111 ? -13.048 -6.459 18.600 1.00 98.00 111 PRO A C 1
ATOM 819 O O . PRO A 1 111 ? -14.043 -5.776 18.851 1.00 98.00 111 PRO A O 1
ATOM 822 N N . ASP A 1 112 ? -12.779 -7.578 19.276 1.00 96.38 112 ASP A N 1
ATOM 823 C CA . ASP A 1 112 ? -13.605 -8.039 20.393 1.00 96.38 112 ASP A CA 1
ATOM 824 C C . ASP A 1 112 ? -13.698 -6.967 21.495 1.00 96.38 112 ASP A C 1
ATOM 826 O O . ASP A 1 112 ? -12.691 -6.450 21.977 1.00 96.38 112 ASP A O 1
ATOM 830 N N . GLY A 1 113 ? -14.925 -6.666 21.929 1.00 95.50 113 GLY A N 1
ATOM 831 C CA . GLY A 1 113 ? -15.190 -5.664 22.968 1.00 95.50 113 GLY A CA 1
ATOM 832 C C . GLY A 1 113 ? -15.286 -4.222 22.464 1.00 95.50 113 GLY A C 1
ATOM 833 O O . GLY A 1 113 ? -15.485 -3.327 23.281 1.00 95.50 113 GLY A O 1
ATOM 834 N N . TYR A 1 114 ? -15.205 -3.996 21.151 1.00 97.31 114 TYR A N 1
ATOM 835 C CA . TYR A 1 114 ? -15.329 -2.683 20.518 1.00 97.31 114 TYR A CA 1
ATOM 836 C C . TYR A 1 114 ? -16.485 -2.652 19.512 1.00 97.31 114 TYR A C 1
ATOM 838 O O . TYR A 1 114 ? -16.964 -3.690 19.047 1.00 97.31 114 TYR A O 1
ATOM 846 N N . LEU A 1 115 ? -16.985 -1.452 19.220 1.00 96.94 115 LEU A N 1
ATOM 847 C CA . LEU A 1 115 ? -18.035 -1.241 18.226 1.00 96.94 115 LEU A CA 1
ATOM 848 C C . LEU A 1 115 ? -17.417 -0.820 16.899 1.00 96.94 115 LEU A C 1
ATOM 850 O O . LEU A 1 115 ? -16.586 0.081 16.867 1.00 96.94 115 LEU A O 1
ATOM 854 N N . LEU A 1 116 ? -17.908 -1.413 15.810 1.00 97.38 116 LEU A N 1
ATOM 855 C CA . LEU A 1 116 ? -17.609 -0.939 14.463 1.00 97.38 116 LEU A CA 1
ATOM 856 C C . LEU A 1 116 ? -18.289 0.427 14.245 1.00 97.38 116 LEU A C 1
ATOM 858 O O . LEU A 1 116 ? -19.518 0.491 14.383 1.00 97.38 116 LEU A O 1
ATOM 862 N N . PRO A 1 117 ? -17.541 1.502 13.933 1.00 94.38 117 PRO A N 1
ATOM 863 C CA . PRO A 1 117 ? -18.115 2.826 13.701 1.00 94.38 117 PRO A CA 1
ATOM 864 C C . PRO A 1 117 ? -19.031 2.882 12.467 1.00 94.38 117 PRO A C 1
ATOM 866 O O . PRO A 1 117 ? -18.993 2.008 11.604 1.00 94.38 117 PRO A O 1
ATOM 869 N N . ASP A 1 118 ? -19.836 3.945 12.351 1.00 94.56 118 ASP A N 1
ATOM 870 C CA . ASP A 1 118 ? -20.646 4.195 11.144 1.00 94.56 118 ASP A CA 1
ATOM 871 C C . ASP A 1 118 ? -19.769 4.530 9.923 1.00 94.56 118 ASP A C 1
ATOM 873 O O . ASP A 1 118 ? -20.093 4.149 8.796 1.00 94.56 118 ASP A O 1
ATOM 877 N N . ASP A 1 119 ? -18.670 5.259 10.147 1.00 95.62 119 ASP A N 1
ATOM 878 C CA . ASP A 1 119 ? -17.654 5.529 9.133 1.00 95.62 119 ASP A CA 1
ATOM 879 C C . ASP A 1 119 ? -16.496 4.548 9.293 1.00 95.62 119 ASP A C 1
ATOM 881 O O . ASP A 1 119 ? -15.671 4.664 10.197 1.00 95.62 119 ASP A O 1
ATOM 885 N N . VAL A 1 120 ? -16.472 3.564 8.402 1.00 98.06 120 VAL A N 1
ATOM 886 C CA . VAL A 1 120 ? -15.479 2.487 8.380 1.00 98.06 120 VAL A CA 1
ATOM 887 C C . VAL A 1 120 ? -14.399 2.718 7.329 1.00 98.06 120 VAL A C 1
ATOM 889 O O . VAL A 1 120 ? -13.596 1.824 7.072 1.00 98.06 120 VAL A O 1
ATOM 892 N N . THR A 1 121 ? -14.400 3.872 6.658 1.00 98.00 121 THR A N 1
ATOM 893 C CA . THR A 1 121 ? -13.535 4.123 5.501 1.00 98.00 121 THR A CA 1
ATOM 894 C C . THR A 1 121 ? -12.481 5.181 5.778 1.00 98.00 121 THR A C 1
ATOM 896 O O . THR A 1 121 ? -12.731 6.152 6.482 1.00 98.00 121 THR A O 1
ATOM 899 N N . SER A 1 122 ? -11.287 5.013 5.207 1.00 98.44 122 SER A N 1
ATOM 900 C CA . SER A 1 122 ? -10.254 6.053 5.261 1.00 98.44 122 SER A CA 1
ATOM 901 C C . SER A 1 122 ? -10.388 7.072 4.129 1.00 98.44 122 SER A C 1
ATOM 903 O O . SER A 1 122 ? -11.002 6.810 3.094 1.00 98.44 122 SER A O 1
ATOM 905 N N . ASP A 1 123 ? -9.664 8.185 4.262 1.00 98.12 123 ASP A N 1
ATOM 906 C CA . ASP A 1 123 ? -9.270 9.002 3.113 1.00 98.12 123 ASP A CA 1
ATOM 907 C C . ASP A 1 123 ? -8.410 8.201 2.114 1.00 98.12 123 ASP A C 1
ATOM 909 O O . ASP A 1 123 ? -7.829 7.158 2.443 1.00 98.12 123 ASP A O 1
ATOM 913 N N . ILE A 1 124 ? -8.296 8.720 0.886 1.00 98.25 124 ILE A N 1
ATOM 914 C CA . ILE A 1 124 ? -7.443 8.136 -0.155 1.00 98.25 124 ILE A CA 1
ATOM 915 C C . ILE A 1 124 ? -5.963 8.257 0.223 1.00 98.25 124 ILE A C 1
ATOM 917 O O . ILE A 1 124 ? -5.463 9.338 0.542 1.00 98.25 124 ILE A O 1
ATOM 921 N N . VAL A 1 125 ? -5.243 7.149 0.071 1.00 98.44 125 VAL A N 1
ATOM 922 C CA . VAL A 1 125 ? -3.787 7.057 0.132 1.00 98.44 125 VAL A CA 1
ATOM 923 C C . VAL A 1 125 ? -3.246 6.761 -1.266 1.00 98.44 125 VAL A C 1
ATOM 925 O O . VAL A 1 125 ? -3.523 5.710 -1.845 1.00 98.44 125 VAL A O 1
ATOM 928 N N . SER A 1 126 ? -2.455 7.686 -1.814 1.00 98.06 126 SER A N 1
ATOM 929 C CA . SER A 1 126 ? -1.872 7.560 -3.155 1.00 98.06 126 SER A CA 1
ATOM 930 C C . SER A 1 126 ? -0.454 6.993 -3.107 1.00 98.06 126 SER A C 1
ATOM 932 O O . SER A 1 126 ? 0.442 7.575 -2.485 1.00 98.06 126 SER A O 1
ATOM 934 N N . ILE A 1 127 ? -0.223 5.902 -3.837 1.00 98.12 127 ILE A N 1
ATOM 935 C CA . ILE A 1 127 ? 1.115 5.427 -4.196 1.00 98.12 127 ILE A CA 1
ATOM 936 C C . ILE A 1 127 ? 1.458 6.001 -5.570 1.00 98.12 127 ILE A C 1
ATOM 938 O O . ILE A 1 127 ? 0.793 5.719 -6.568 1.00 98.12 127 ILE A O 1
ATOM 942 N N . THR A 1 128 ? 2.517 6.800 -5.627 1.00 97.12 128 THR A N 1
ATOM 943 C CA . THR A 1 128 ? 3.000 7.454 -6.843 1.00 97.12 128 THR A CA 1
ATOM 944 C C . THR A 1 128 ? 4.484 7.172 -7.048 1.00 97.12 128 THR A C 1
ATOM 946 O O . THR A 1 128 ? 5.171 6.648 -6.172 1.00 97.12 128 THR A O 1
ATOM 949 N N . ALA A 1 129 ? 5.022 7.586 -8.196 1.00 95.19 129 ALA A N 1
ATOM 950 C CA . ALA A 1 129 ? 6.456 7.502 -8.460 1.00 95.19 129 ALA A CA 1
ATOM 951 C C . ALA A 1 129 ? 7.301 8.218 -7.386 1.00 95.19 129 ALA A C 1
ATOM 953 O O . ALA A 1 129 ? 8.474 7.906 -7.193 1.00 95.19 129 ALA A O 1
ATOM 954 N N . GLU A 1 130 ? 6.726 9.193 -6.681 1.00 95.69 130 GLU A N 1
ATOM 955 C CA . GLU A 1 130 ? 7.419 9.971 -5.669 1.00 95.69 130 GLU A CA 1
ATOM 956 C C . GLU A 1 130 ? 7.665 9.204 -4.366 1.00 95.69 130 GLU A C 1
ATOM 958 O O . GLU A 1 130 ? 8.721 9.396 -3.756 1.00 95.69 130 GLU A O 1
ATOM 963 N N . ASN A 1 131 ? 6.717 8.375 -3.934 1.00 96.19 131 ASN A N 1
ATOM 964 C CA . ASN A 1 131 ? 6.765 7.676 -2.647 1.00 96.19 131 ASN A CA 1
ATOM 965 C C . ASN A 1 131 ? 6.856 6.147 -2.775 1.00 96.19 131 ASN A C 1
ATOM 967 O O . ASN A 1 131 ? 6.987 5.468 -1.757 1.00 96.19 131 ASN A O 1
ATOM 971 N N . ALA A 1 132 ? 6.821 5.602 -3.991 1.00 96.81 132 ALA A N 1
ATOM 972 C CA . ALA A 1 132 ? 6.936 4.169 -4.208 1.00 96.81 132 ALA A CA 1
ATOM 973 C C . ALA A 1 132 ? 8.245 3.587 -3.650 1.00 96.81 132 ALA A C 1
ATOM 975 O O . ALA A 1 132 ? 9.316 4.181 -3.806 1.00 96.81 132 ALA A O 1
ATOM 976 N N . GLY A 1 133 ? 8.146 2.431 -2.989 1.00 93.88 133 GLY A N 1
ATOM 977 C CA . GLY A 1 133 ? 9.269 1.773 -2.317 1.00 93.88 133 GLY A CA 1
ATOM 978 C C . GLY A 1 133 ? 9.792 2.508 -1.073 1.00 93.88 133 GLY A C 1
ATOM 979 O O . GLY A 1 133 ? 10.879 2.196 -0.589 1.00 93.88 133 GLY A O 1
ATOM 980 N N . THR A 1 134 ? 9.060 3.503 -0.559 1.00 95.31 134 THR A N 1
ATOM 981 C CA . THR A 1 134 ? 9.389 4.207 0.692 1.00 95.31 134 THR A CA 1
ATOM 982 C C . THR A 1 134 ? 8.418 3.830 1.810 1.00 95.31 134 THR A C 1
ATOM 984 O O . THR A 1 134 ? 7.365 3.252 1.555 1.00 95.31 134 THR A O 1
ATOM 987 N N . GLN A 1 135 ? 8.750 4.187 3.055 1.00 96.06 135 GLN A N 1
ATOM 988 C CA . GLN A 1 135 ? 7.807 4.056 4.164 1.00 96.06 135 GLN A CA 1
ATOM 989 C C . GLN A 1 135 ? 6.674 5.077 4.015 1.00 96.06 135 GLN A C 1
ATOM 991 O O . GLN A 1 135 ? 6.899 6.286 4.118 1.00 96.06 135 GLN A O 1
ATOM 996 N N . ILE A 1 136 ? 5.453 4.579 3.846 1.00 97.56 136 ILE A N 1
ATOM 997 C CA . ILE A 1 136 ? 4.225 5.371 3.931 1.00 97.56 136 ILE A CA 1
ATOM 998 C C . ILE A 1 136 ? 3.686 5.245 5.362 1.00 97.56 136 ILE A C 1
ATOM 1000 O O . ILE A 1 136 ? 3.788 4.184 5.982 1.00 97.56 136 ILE A O 1
ATOM 1004 N N . ALA A 1 137 ? 3.189 6.350 5.923 1.00 98.00 137 ALA A N 1
ATOM 1005 C CA . ALA A 1 137 ? 2.644 6.360 7.277 1.00 98.00 137 ALA A CA 1
ATOM 1006 C C . ALA A 1 137 ? 1.369 5.509 7.354 1.00 98.00 137 ALA A C 1
ATOM 1008 O O . ALA A 1 137 ? 0.548 5.538 6.436 1.00 98.00 137 ALA A O 1
ATOM 1009 N N . ALA A 1 138 ? 1.205 4.781 8.459 1.00 98.50 138 ALA A N 1
ATOM 1010 C CA . ALA A 1 138 ? 0.001 3.999 8.699 1.00 98.50 138 ALA A CA 1
ATOM 1011 C C . ALA A 1 138 ? -1.223 4.911 8.871 1.00 98.50 138 ALA A C 1
ATOM 1013 O O . ALA A 1 138 ? -1.127 5.988 9.465 1.00 98.50 138 ALA A O 1
ATOM 1014 N N . VAL A 1 139 ? -2.375 4.460 8.378 1.00 98.69 139 VAL A N 1
ATOM 1015 C CA . VAL A 1 139 ? -3.663 5.128 8.595 1.00 98.69 139 VAL A CA 1
ATOM 1016 C C . VAL A 1 139 ? -4.215 4.715 9.955 1.00 98.69 139 VAL A C 1
ATOM 1018 O O . VAL A 1 139 ? -4.310 3.525 10.243 1.00 98.69 139 VAL A O 1
ATOM 1021 N N . THR A 1 140 ? -4.583 5.679 10.797 1.00 98.56 140 THR A N 1
ATOM 1022 C CA . THR A 1 140 ? -5.132 5.388 12.127 1.00 98.56 140 THR A CA 1
ATOM 1023 C C . THR A 1 140 ? -6.649 5.228 12.085 1.00 98.56 140 THR A C 1
ATOM 1025 O O . THR A 1 140 ? -7.341 6.107 11.579 1.00 98.56 140 THR A O 1
ATOM 1028 N N . PHE A 1 141 ? -7.148 4.146 12.683 1.00 98.62 141 PHE A N 1
ATOM 1029 C CA . PHE A 1 141 ? -8.573 3.879 12.898 1.00 98.62 141 PHE A CA 1
ATOM 1030 C C . PHE A 1 141 ? -8.878 3.774 14.395 1.00 98.62 141 PHE A C 1
ATOM 1032 O O . PHE A 1 141 ? -8.137 3.135 15.148 1.00 98.62 141 PHE A O 1
ATOM 1039 N N . VAL A 1 142 ? -9.989 4.369 14.829 1.00 98.25 142 VAL A N 1
ATOM 1040 C CA . VAL A 1 142 ? -10.394 4.476 16.241 1.00 98.25 142 VAL A CA 1
ATOM 1041 C C . VAL A 1 142 ? -11.741 3.800 16.458 1.00 98.25 142 VAL A C 1
ATOM 1043 O O . VAL A 1 142 ? -12.658 4.059 15.690 1.00 98.25 142 VAL A O 1
ATOM 1046 N N . ASP A 1 143 ? -11.858 2.963 17.495 1.00 98.00 143 ASP A N 1
ATOM 1047 C CA . ASP A 1 143 ? -13.142 2.336 17.852 1.00 98.00 143 ASP A CA 1
ATOM 1048 C C . ASP A 1 143 ? -13.548 2.691 19.279 1.00 98.00 143 ASP A C 1
ATOM 1050 O O . ASP A 1 143 ? -12.711 2.600 20.188 1.00 98.00 143 ASP A O 1
ATOM 1054 N N . PRO A 1 144 ? -14.832 3.010 19.506 1.00 96.62 144 PRO A N 1
ATOM 1055 C CA . PRO A 1 144 ? -15.386 3.093 20.843 1.00 96.62 144 PRO A CA 1
ATOM 1056 C C . PRO A 1 144 ? -15.485 1.705 21.491 1.00 96.62 144 PRO A C 1
ATOM 1058 O O . PRO A 1 144 ? -15.837 0.729 20.814 1.00 96.62 144 PRO A O 1
ATOM 1061 N N . PRO A 1 145 ? -15.253 1.593 22.812 1.00 96.19 145 PRO A N 1
ATOM 1062 C CA . PRO A 1 145 ? -15.551 0.369 23.542 1.00 96.19 145 PRO A CA 1
ATOM 1063 C C . PRO A 1 145 ? -17.051 0.056 23.462 1.00 96.19 145 PRO A C 1
ATOM 1065 O O . PRO A 1 145 ? -17.903 0.946 23.522 1.00 96.19 145 PRO A O 1
ATOM 1068 N N . ALA A 1 146 ? -17.388 -1.226 23.351 1.00 93.81 146 ALA A N 1
ATOM 1069 C CA . ALA A 1 146 ? -18.768 -1.671 23.440 1.00 93.81 146 ALA A CA 1
ATOM 1070 C C . ALA A 1 146 ? -19.300 -1.452 24.859 1.00 93.81 146 ALA A C 1
ATOM 1072 O O . ALA A 1 146 ? -18.641 -1.788 25.844 1.00 93.81 146 ALA A O 1
ATOM 1073 N N . GLU A 1 147 ? -20.517 -0.917 24.976 1.00 85.50 147 GLU A N 1
ATOM 1074 C CA . GLU A 1 147 ? -21.191 -0.863 26.271 1.00 85.50 147 GLU A CA 1
ATOM 1075 C C . GLU A 1 147 ? -21.388 -2.294 26.788 1.00 85.50 147 GLU A C 1
ATOM 1077 O O . GLU A 1 147 ? -22.025 -3.125 26.129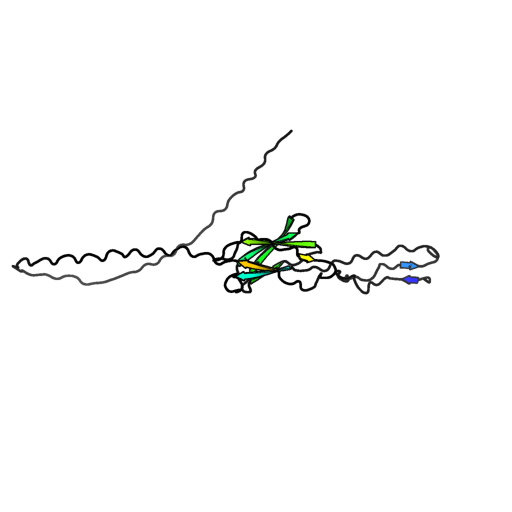 1.00 85.50 147 GLU A O 1
ATOM 1082 N N . GLU A 1 148 ? -20.853 -2.597 27.975 1.00 73.25 148 GLU A N 1
ATOM 1083 C CA . GLU A 1 148 ? -21.189 -3.851 28.640 1.00 73.25 148 GLU A CA 1
ATOM 1084 C C . GLU A 1 148 ? -22.712 -3.896 28.844 1.00 73.25 148 GLU A C 1
ATOM 1086 O O . GLU A 1 148 ? -23.294 -2.939 29.373 1.00 73.25 148 GLU A O 1
ATOM 1091 N N . PRO A 1 149 ? -23.390 -4.999 28.467 1.00 64.31 149 PRO A N 1
ATOM 1092 C CA . PRO A 1 149 ? -24.785 -5.188 28.823 1.00 64.31 149 PRO A CA 1
ATOM 1093 C C . PRO A 1 149 ? -24.940 -4.975 30.330 1.00 64.31 149 PRO A C 1
ATOM 1095 O O . PRO A 1 149 ? -24.090 -5.461 31.085 1.00 64.31 149 PRO A O 1
ATOM 1098 N N . PRO A 1 150 ? -26.009 -4.299 30.799 1.00 59.12 150 PRO A N 1
ATOM 1099 C CA . PRO A 1 150 ? -26.205 -4.106 32.225 1.00 59.12 150 PRO A CA 1
ATOM 1100 C C . PRO A 1 150 ? -26.115 -5.470 32.899 1.00 59.12 150 PRO A C 1
ATOM 1102 O O . PRO A 1 150 ? -26.880 -6.385 32.573 1.00 59.12 150 PRO A O 1
ATOM 1105 N N . THR A 1 151 ? -25.150 -5.621 33.808 1.00 56.78 151 THR A N 1
ATOM 1106 C CA . THR A 1 151 ? -24.994 -6.851 34.578 1.00 56.78 151 THR A CA 1
ATOM 1107 C C . THR A 1 151 ? -26.359 -7.146 35.198 1.00 56.78 151 THR A C 1
ATOM 1109 O O . THR A 1 151 ? -26.932 -6.234 35.810 1.00 56.78 151 THR A O 1
ATOM 1112 N N . PRO A 1 152 ? -26.943 -8.354 35.045 1.00 60.81 152 PRO A N 1
ATOM 1113 C CA . PRO A 1 152 ? -28.201 -8.643 35.707 1.00 60.81 152 PRO A CA 1
ATOM 1114 C C . PRO A 1 152 ? -27.968 -8.424 37.197 1.00 60.81 152 PRO A C 1
ATOM 1116 O O . PRO A 1 152 ? -27.176 -9.130 37.823 1.00 60.81 152 PRO A O 1
ATOM 1119 N N . THR A 1 153 ? -28.615 -7.397 37.752 1.00 53.16 153 THR A N 1
ATOM 1120 C CA . THR A 1 153 ? -28.595 -7.154 39.190 1.00 53.16 153 THR A CA 1
ATOM 1121 C C . THR A 1 153 ? -29.107 -8.435 39.814 1.00 53.16 153 THR A C 1
ATOM 1123 O O . THR A 1 153 ? -30.243 -8.839 39.544 1.00 53.16 153 THR A O 1
ATOM 1126 N N . SER A 1 154 ? -28.256 -9.117 40.580 1.00 53.88 154 SER A N 1
ATOM 1127 C CA . SER A 1 154 ? -28.654 -10.298 41.327 1.00 53.88 154 SER A CA 1
ATOM 1128 C C . SER A 1 154 ? -29.855 -9.897 42.175 1.00 53.88 154 SER A C 1
ATOM 1130 O O . SER A 1 154 ? -29.749 -9.150 43.146 1.00 53.88 154 SER A O 1
ATOM 1132 N N . THR A 1 155 ? -31.041 -10.334 41.749 1.00 53.44 155 THR A N 1
ATOM 1133 C CA . THR A 1 155 ? -32.244 -10.200 42.562 1.00 53.44 155 THR A CA 1
ATOM 1134 C C . THR A 1 155 ? -31.914 -10.917 43.864 1.00 53.44 155 THR A C 1
ATOM 1136 O O . THR A 1 155 ? -31.452 -12.060 43.789 1.00 53.44 155 THR A O 1
ATOM 1139 N N . PRO A 1 156 ? -32.059 -10.278 45.040 1.00 60.59 156 PRO A N 1
ATOM 1140 C CA . PRO A 1 156 ? -31.740 -10.942 46.287 1.00 60.59 156 PRO A CA 1
ATOM 1141 C C . PRO A 1 156 ? -32.563 -12.225 46.343 1.00 60.59 156 PRO A C 1
ATOM 1143 O O . PRO A 1 156 ? -33.794 -12.181 46.353 1.00 60.59 156 PRO A O 1
ATOM 1146 N N . THR A 1 157 ? -31.877 -13.369 46.330 1.00 51.69 157 THR A N 1
ATOM 1147 C CA . THR A 1 157 ? -32.490 -14.657 46.635 1.00 51.69 157 THR A CA 1
ATOM 1148 C C . THR A 1 157 ? -33.241 -14.470 47.950 1.00 51.69 157 THR A C 1
ATOM 1150 O O . THR A 1 157 ? -32.608 -14.041 48.923 1.00 51.69 157 THR A O 1
ATOM 1153 N N . PRO A 1 158 ? -34.566 -14.711 48.016 1.00 55.75 158 PRO A N 1
ATOM 1154 C CA . PRO A 1 158 ? -35.279 -14.592 49.274 1.00 55.75 158 PRO A CA 1
ATOM 1155 C C . PRO A 1 158 ? -34.581 -15.497 50.286 1.00 55.75 158 PRO A C 1
ATOM 1157 O O . PRO A 1 158 ? -34.444 -16.702 50.071 1.00 55.75 158 PRO A O 1
ATOM 1160 N N . SER A 1 159 ? -34.085 -14.886 51.362 1.00 53.56 159 SER A N 1
ATOM 1161 C CA . SER A 1 159 ? -33.514 -15.607 52.494 1.00 53.56 159 SER A CA 1
ATOM 1162 C C . SER A 1 159 ? -34.540 -16.648 52.952 1.00 53.56 159 SER A C 1
ATOM 1164 O O . SER A 1 159 ? -35.710 -16.279 53.125 1.00 53.56 159 SER A O 1
ATOM 1166 N N . PRO A 1 160 ? -34.169 -17.934 53.107 1.00 62.03 160 PRO A N 1
ATOM 1167 C CA . PRO A 1 160 ? -35.112 -18.933 53.578 1.00 62.03 160 PRO A CA 1
ATOM 1168 C C . PRO A 1 160 ? -35.677 -18.465 54.919 1.00 62.03 160 PRO A C 1
ATOM 1170 O O . PRO A 1 160 ? -34.942 -18.175 55.863 1.00 62.03 160 PRO A O 1
ATOM 1173 N N . THR A 1 161 ? -37.003 -18.352 54.983 1.00 50.69 161 THR A N 1
ATOM 1174 C CA . THR A 1 161 ? -37.721 -18.084 56.227 1.00 50.69 161 THR A CA 1
ATOM 1175 C C . THR A 1 161 ? -37.282 -19.124 57.262 1.00 50.69 161 THR A C 1
ATOM 1177 O O . THR A 1 161 ? -37.338 -20.316 56.948 1.00 50.69 161 THR A O 1
ATOM 1180 N N . PRO A 1 162 ? -36.828 -18.732 58.469 1.00 52.94 162 PRO A N 1
ATOM 1181 C CA . PRO A 1 162 ? -36.487 -19.705 59.495 1.00 52.94 162 PRO A CA 1
ATOM 1182 C C . PRO A 1 162 ? -37.731 -20.542 59.796 1.00 52.94 162 PRO A C 1
ATOM 1184 O O . PRO A 1 162 ? -38.757 -20.027 60.243 1.00 52.94 162 PRO A O 1
ATOM 1187 N N . SER A 1 163 ? -37.640 -21.835 59.485 1.00 49.22 163 SER A N 1
ATOM 1188 C CA . SER A 1 163 ? -38.672 -22.817 59.790 1.00 49.22 163 SER A CA 1
ATOM 1189 C C . SER A 1 163 ? -38.890 -22.821 61.300 1.00 49.22 163 SER A C 1
ATOM 1191 O O . SER A 1 163 ? -37.952 -23.042 62.065 1.00 49.22 163 SER A O 1
ATOM 1193 N N . GLY A 1 164 ? -40.119 -22.524 61.719 1.00 44.97 164 GLY A N 1
ATOM 1194 C CA . GLY A 1 164 ? -40.499 -22.468 63.122 1.00 44.97 164 GLY A CA 1
ATOM 1195 C C . GLY A 1 164 ? -40.138 -23.754 63.864 1.00 44.97 164 GLY A C 1
ATOM 1196 O O . GLY A 1 164 ? -40.378 -24.862 63.388 1.00 44.97 164 GLY A O 1
ATOM 1197 N N . THR A 1 165 ? -39.559 -23.569 65.044 1.00 48.25 165 THR A N 1
ATOM 1198 C CA . THR A 1 165 ? -39.291 -24.583 66.063 1.00 48.25 165 THR A CA 1
ATOM 1199 C C . THR A 1 165 ? -40.540 -25.426 66.357 1.00 48.25 165 THR A C 1
ATOM 1201 O O . THR A 1 165 ? -41.534 -24.862 66.824 1.00 48.25 165 THR A O 1
ATOM 1204 N N . PRO A 1 166 ? -40.529 -26.761 66.176 1.00 49.97 166 PRO A N 1
ATOM 1205 C CA . PRO A 1 166 ? -41.540 -27.606 66.795 1.00 49.97 166 PRO A CA 1
ATOM 1206 C C . PRO A 1 166 ? -41.287 -27.703 68.311 1.00 49.97 166 PRO A C 1
ATOM 1208 O O . PRO A 1 166 ? -40.192 -28.031 68.764 1.00 49.97 166 PRO A O 1
ATOM 1211 N N . SER A 1 167 ? -42.318 -27.375 69.092 1.00 42.12 167 SER A N 1
ATOM 1212 C CA . SER A 1 167 ? -42.400 -27.576 70.549 1.00 42.12 167 SER A CA 1
ATOM 1213 C C . SER A 1 167 ? -42.575 -29.078 70.882 1.00 42.12 167 SER A C 1
ATOM 1215 O O . SER A 1 167 ? -43.038 -29.826 70.019 1.00 42.12 167 SER A O 1
ATOM 1217 N N . PRO A 1 168 ? -42.191 -29.561 72.082 1.00 53.22 168 PRO A N 1
ATOM 1218 C CA . PRO A 1 168 ? -41.780 -30.948 72.298 1.00 53.22 168 PRO A CA 1
ATOM 1219 C C . PRO A 1 168 ? -42.946 -31.941 72.391 1.00 53.22 168 PRO A C 1
ATOM 1221 O O . PRO A 1 168 ? -44.000 -31.645 72.948 1.00 53.22 168 PRO A O 1
ATOM 1224 N N . THR A 1 169 ? -42.711 -33.156 71.895 1.00 41.56 169 THR A N 1
ATOM 1225 C CA . THR A 1 169 ? -43.574 -34.339 72.073 1.00 41.56 169 THR A CA 1
ATOM 1226 C C . THR A 1 169 ? -42.901 -35.290 73.079 1.00 41.56 169 THR A C 1
ATOM 1228 O O . THR A 1 169 ? -41.680 -35.435 73.012 1.00 41.56 169 THR A O 1
ATOM 1231 N N . PRO A 1 170 ? -43.635 -35.887 74.039 1.00 47.81 170 PRO A N 1
ATOM 1232 C CA . PRO A 1 170 ? -43.041 -36.600 75.173 1.00 47.81 170 PRO A CA 1
ATOM 1233 C C . PRO A 1 170 ? -42.517 -38.005 74.824 1.00 47.81 170 PRO A C 1
ATOM 1235 O O . PRO A 1 170 ? -43.106 -38.714 74.013 1.00 47.81 170 PRO A O 1
ATOM 1238 N N . THR A 1 171 ? -41.442 -38.402 75.514 1.00 43.56 171 THR A N 1
ATOM 1239 C CA . THR A 1 171 ? -40.911 -39.775 75.695 1.00 43.56 171 THR A CA 1
ATOM 1240 C C . THR A 1 171 ? -41.890 -40.599 76.550 1.00 43.56 171 THR A C 1
ATOM 1242 O O . THR A 1 171 ? -42.390 -40.034 77.531 1.00 43.56 171 THR A O 1
ATOM 1245 N N . PRO A 1 172 ? -42.239 -41.863 76.211 1.00 51.31 172 PRO A N 1
ATOM 1246 C CA . PRO A 1 172 ? -41.410 -43.073 76.452 1.00 51.31 172 PRO A CA 1
ATOM 1247 C C . PRO A 1 172 ? -41.574 -44.155 75.346 1.00 51.31 172 PRO A C 1
ATOM 1249 O O . PRO A 1 172 ? -42.414 -44.000 74.470 1.00 51.31 172 PRO A O 1
ATOM 1252 N N . ASP A 1 173 ? -40.846 -45.264 75.226 1.00 41.62 173 ASP A N 1
ATOM 1253 C CA . ASP A 1 173 ? -39.931 -46.053 76.061 1.00 41.62 173 ASP A CA 1
ATOM 1254 C C . ASP A 1 173 ? -39.007 -46.838 75.095 1.00 41.62 173 ASP A C 1
ATOM 1256 O O . ASP A 1 173 ? -39.403 -47.145 73.967 1.00 41.62 173 ASP A O 1
ATOM 1260 N N . GLU A 1 174 ? -37.793 -47.166 75.533 1.00 54.09 174 GLU A N 1
ATOM 1261 C CA . GLU A 1 174 ? -36.824 -48.019 74.820 1.00 54.09 174 GLU A CA 1
ATOM 1262 C C . GLU A 1 174 ? -37.233 -49.507 74.925 1.00 54.09 174 GLU A C 1
ATOM 1264 O O . GLU A 1 174 ? -37.789 -49.915 75.949 1.00 54.09 174 GLU A O 1
ATOM 1269 N N . PRO A 1 175 ? -36.990 -50.344 73.894 1.00 47.72 175 PRO A N 1
ATOM 1270 C CA . PRO A 1 175 ? -35.905 -51.316 74.070 1.00 47.72 175 PRO A CA 1
ATOM 1271 C C . PRO A 1 175 ? -35.067 -51.614 72.807 1.00 47.72 175 PRO A C 1
ATOM 1273 O O . PRO A 1 175 ? -35.592 -51.850 71.721 1.00 47.72 175 PRO A O 1
ATOM 1276 N N . ASP A 1 176 ? -33.756 -51.643 73.054 1.00 44.88 176 ASP A N 1
ATOM 1277 C CA . ASP A 1 176 ? -32.646 -52.451 72.521 1.00 44.88 176 ASP A CA 1
ATOM 1278 C C . ASP A 1 176 ? -32.448 -52.761 71.017 1.00 44.88 176 ASP A C 1
ATOM 1280 O O . ASP A 1 176 ? -33.275 -53.328 70.303 1.00 44.88 176 ASP A O 1
ATOM 1284 N N . LEU A 1 177 ? -31.201 -52.476 70.618 1.00 44.59 177 LEU A N 1
ATOM 1285 C CA . LEU A 1 177 ? -30.485 -52.781 69.372 1.00 44.59 177 LEU A CA 1
ATOM 1286 C C . LEU A 1 177 ? -30.371 -54.300 69.084 1.00 44.59 177 LEU A C 1
ATOM 1288 O O . LEU A 1 177 ? -30.442 -55.127 69.995 1.00 44.59 177 LEU A O 1
ATOM 1292 N N . PRO A 1 178 ? -30.053 -54.684 67.830 1.00 46.28 178 PRO A N 1
ATOM 1293 C CA . PRO A 1 178 ? -28.633 -54.928 67.575 1.00 46.28 178 PRO A CA 1
ATOM 1294 C C . PRO A 1 178 ? -28.065 -54.298 66.293 1.00 46.28 178 PRO A C 1
ATOM 1296 O O . PRO A 1 178 ? -28.702 -54.187 65.248 1.00 46.28 178 PRO A O 1
ATOM 1299 N N . ASP A 1 179 ? -26.798 -53.936 66.464 1.00 49.62 179 ASP A N 1
ATOM 1300 C CA . ASP A 1 179 ? -25.725 -53.632 65.522 1.00 49.62 179 ASP A CA 1
ATOM 1301 C C . ASP A 1 179 ? -25.677 -54.534 64.275 1.00 49.62 179 ASP A C 1
ATOM 1303 O O . ASP A 1 179 ? -25.737 -55.752 64.407 1.00 49.62 179 ASP A O 1
ATOM 1307 N N . THR A 1 180 ? -25.475 -53.929 63.096 1.00 40.66 180 THR A N 1
ATOM 1308 C CA . THR A 1 180 ? -24.449 -54.371 62.131 1.00 40.66 180 THR A CA 1
ATOM 1309 C C . THR A 1 180 ? -24.217 -53.311 61.048 1.00 40.66 180 THR A C 1
ATOM 1311 O O . THR A 1 180 ? -25.126 -53.014 60.275 1.00 40.66 180 THR A O 1
ATOM 1314 N N . GLY A 1 181 ? -22.966 -52.874 60.874 1.00 39.12 181 GLY A N 1
ATOM 1315 C CA . GLY A 1 181 ? -22.388 -52.864 59.520 1.00 39.12 181 GLY A CA 1
ATOM 1316 C C . GLY A 1 181 ? -21.759 -51.567 59.009 1.00 39.12 181 GLY A C 1
ATOM 1317 O O . GLY A 1 181 ? -22.384 -50.786 58.304 1.00 39.12 181 GLY A O 1
ATOM 1318 N N . LEU A 1 182 ? -20.472 -51.430 59.315 1.00 43.84 182 LEU A N 1
ATOM 1319 C CA . LEU A 1 182 ? -19.449 -50.521 58.783 1.00 43.84 182 LEU A CA 1
ATOM 1320 C C . LEU A 1 182 ? -19.303 -50.446 57.238 1.00 43.84 182 LEU A C 1
ATOM 1322 O O . LEU A 1 182 ? -19.382 -51.469 56.564 1.00 43.84 182 LEU A O 1
ATOM 1326 N N . GLY A 1 183 ? -18.861 -49.263 56.764 1.00 37.47 183 GLY A N 1
ATOM 1327 C CA . GLY A 1 183 ? -17.960 -49.036 55.602 1.00 37.47 183 GLY A CA 1
ATOM 1328 C C . GLY A 1 183 ? -18.645 -48.736 54.257 1.00 37.47 183 GLY A C 1
ATOM 1329 O O . GLY A 1 183 ? -19.635 -49.370 53.932 1.00 37.47 183 GLY A O 1
ATOM 1330 N N . GLU A 1 184 ? -18.241 -47.817 53.369 1.00 43.03 184 GLU A N 1
ATOM 1331 C CA . GLU A 1 184 ? -17.143 -46.843 53.156 1.00 43.03 184 GLU A CA 1
ATOM 1332 C C . GLU A 1 184 ? -17.653 -45.818 52.084 1.00 43.03 184 GLU A C 1
ATOM 1334 O O . GLU A 1 184 ? -18.604 -46.144 51.368 1.00 43.03 184 GLU A O 1
ATOM 1339 N N . PRO A 1 185 ? -17.053 -44.624 51.861 1.00 54.09 185 PRO A N 1
ATOM 1340 C CA . PRO A 1 185 ? -17.223 -43.844 50.615 1.00 54.09 185 PRO A CA 1
ATOM 1341 C C . PRO A 1 185 ? -15.949 -43.920 49.725 1.00 54.09 185 PRO A C 1
ATOM 1343 O O . PRO A 1 185 ? -14.950 -44.486 50.163 1.00 54.09 185 PRO A O 1
ATOM 1346 N N . PRO A 1 186 ? -15.808 -43.190 48.595 1.00 58.28 186 PRO A N 1
ATOM 1347 C CA . PRO A 1 186 ? -16.653 -42.944 47.411 1.00 58.28 186 PRO A CA 1
ATOM 1348 C C . PRO A 1 186 ? -15.902 -43.339 46.098 1.00 58.28 186 PRO A C 1
ATOM 1350 O O . PRO A 1 186 ? -14.732 -43.711 46.148 1.00 58.28 186 PRO A O 1
ATOM 1353 N N . ARG A 1 187 ? -16.484 -43.173 44.890 1.00 44.44 187 ARG A N 1
ATOM 1354 C CA . ARG A 1 187 ? -15.684 -43.069 43.639 1.00 44.44 187 ARG A CA 1
ATOM 1355 C C . ARG A 1 187 ? -16.230 -42.053 42.632 1.00 44.44 187 ARG A C 1
ATOM 1357 O O . ARG A 1 187 ? -17.314 -42.215 42.085 1.00 44.44 187 ARG A O 1
ATOM 1364 N N . LEU A 1 188 ? -15.408 -41.035 42.376 1.00 45.00 188 LEU A N 1
ATOM 1365 C CA . LEU A 1 188 ? -15.486 -40.097 41.258 1.00 45.00 188 LEU A CA 1
ATOM 1366 C C . LEU A 1 188 ? -15.085 -40.836 39.968 1.00 45.00 188 LEU A C 1
ATOM 1368 O O . LEU A 1 188 ? -14.029 -41.469 39.937 1.00 45.00 188 LEU A O 1
ATOM 1372 N N . VAL A 1 189 ? -15.887 -40.745 38.907 1.00 43.47 189 VAL A N 1
ATOM 1373 C CA . VAL A 1 189 ? -15.501 -41.209 37.566 1.00 43.47 189 VAL A CA 1
ATOM 1374 C C . VAL A 1 189 ? -15.566 -40.022 36.613 1.00 43.47 189 VAL A C 1
ATOM 1376 O O . VAL A 1 189 ? -16.636 -39.475 36.364 1.00 43.47 189 VAL A O 1
ATOM 1379 N N . ALA A 1 190 ? -14.404 -39.631 36.097 1.00 44.69 190 ALA A N 1
ATOM 1380 C CA . ALA A 1 190 ? -14.271 -38.796 34.912 1.00 44.69 190 ALA A CA 1
ATOM 1381 C C . ALA A 1 190 ? -14.332 -39.687 33.665 1.00 44.69 190 ALA A C 1
ATOM 1383 O O . ALA A 1 190 ? -13.731 -40.760 33.670 1.00 44.69 190 ALA A O 1
ATOM 1384 N N . LEU A 1 191 ? -14.982 -39.229 32.592 1.00 41.94 191 LEU A N 1
ATOM 1385 C CA . LEU A 1 191 ? -14.737 -39.730 31.238 1.00 41.94 191 LEU A CA 1
ATOM 1386 C C . LEU A 1 191 ? -15.024 -38.644 30.191 1.00 41.94 191 LEU A C 1
ATOM 1388 O O . LEU A 1 191 ? -16.090 -38.035 30.160 1.00 41.94 191 LEU A O 1
ATOM 1392 N N . VAL A 1 192 ? -14.004 -38.434 29.362 1.00 43.59 192 VAL A N 1
ATOM 1393 C CA . VAL A 1 192 ? -13.917 -37.603 28.156 1.00 43.59 192 VAL A CA 1
ATOM 1394 C C . VAL A 1 192 ? -14.563 -38.340 26.977 1.00 43.59 192 VAL A C 1
ATOM 1396 O O . VAL A 1 192 ? -14.421 -39.558 26.887 1.00 43.59 192 VAL A O 1
ATOM 1399 N N . ALA A 1 193 ? -15.154 -37.619 26.019 1.00 37.41 193 ALA A N 1
ATOM 1400 C CA . ALA A 1 193 ? -15.258 -38.095 24.636 1.00 37.41 193 ALA A CA 1
ATOM 1401 C C . ALA A 1 193 ? -15.275 -36.929 23.631 1.00 37.41 193 ALA A C 1
ATOM 1403 O O . ALA A 1 193 ? -16.008 -35.958 23.795 1.00 37.41 193 ALA A O 1
ATOM 1404 N N . ALA A 1 194 ? -14.439 -37.064 22.601 1.00 36.41 194 ALA A N 1
ATOM 1405 C CA . ALA A 1 194 ? -14.247 -36.169 21.464 1.00 36.41 194 ALA A CA 1
ATOM 1406 C C . ALA A 1 194 ? -14.804 -36.789 20.160 1.00 36.41 194 ALA A C 1
ATOM 1408 O O . ALA A 1 194 ? -15.143 -37.972 20.154 1.00 36.41 194 ALA A O 1
ATOM 1409 N N . ALA A 1 195 ? -14.725 -36.004 19.067 1.00 39.31 195 ALA A N 1
ATOM 1410 C CA . ALA A 1 195 ? -14.835 -36.353 17.628 1.00 39.31 195 ALA A CA 1
ATOM 1411 C C . ALA A 1 195 ? -16.266 -36.452 17.038 1.00 39.31 195 ALA A C 1
ATOM 1413 O O . ALA A 1 195 ? -17.171 -36.928 17.706 1.00 39.31 195 ALA A O 1
ATOM 1414 N N . ALA A 1 196 ? -16.576 -36.085 15.782 1.00 38.88 196 ALA A N 1
ATOM 1415 C CA . ALA A 1 196 ? -15.872 -35.435 14.666 1.00 38.88 196 ALA A CA 1
ATOM 1416 C C . ALA A 1 196 ? -16.888 -35.068 13.544 1.00 38.88 196 ALA A C 1
ATOM 1418 O O . ALA A 1 196 ? -17.950 -35.673 13.452 1.00 38.88 196 ALA A O 1
ATOM 1419 N N . LEU A 1 197 ? -16.487 -34.102 12.701 1.00 45.91 197 LEU A N 1
ATOM 1420 C CA . LEU A 1 197 ? -16.745 -33.860 11.261 1.00 45.91 197 LEU A CA 1
ATOM 1421 C C . LEU A 1 197 ? -18.007 -34.409 10.553 1.00 45.91 197 LEU A C 1
ATOM 1423 O O . LEU A 1 197 ? -18.204 -35.616 10.453 1.00 45.91 197 LEU A O 1
ATOM 1427 N N . ALA A 1 198 ? -18.675 -33.523 9.798 1.00 41.81 198 ALA A N 1
ATOM 1428 C CA . ALA A 1 198 ? -19.241 -33.856 8.484 1.00 41.81 198 ALA A CA 1
ATOM 1429 C C . ALA A 1 198 ? -19.281 -32.638 7.533 1.00 41.81 198 ALA A C 1
ATOM 1431 O O . ALA A 1 198 ? -19.644 -31.529 7.911 1.00 41.81 198 ALA A O 1
ATOM 1432 N N . VAL A 1 199 ? -18.884 -32.904 6.289 1.00 44.84 199 VAL A N 1
ATOM 1433 C CA . VAL A 1 199 ? -18.760 -32.038 5.104 1.00 44.84 199 VAL A CA 1
ATOM 1434 C C . VAL A 1 199 ? -20.088 -31.986 4.331 1.00 44.84 199 VAL A C 1
ATOM 1436 O O . VAL A 1 199 ? -20.775 -33.004 4.279 1.00 44.84 199 VAL A O 1
ATOM 1439 N N . GLY A 1 200 ? -20.384 -30.896 3.599 1.00 35.84 200 GLY A N 1
ATOM 1440 C CA . GLY A 1 200 ? -21.153 -31.042 2.349 1.00 35.84 200 GLY A CA 1
ATOM 1441 C C . GLY A 1 200 ? -21.955 -29.856 1.790 1.00 35.84 200 GLY A C 1
ATOM 1442 O O . GLY A 1 200 ? -23.026 -29.545 2.284 1.00 35.84 200 GLY A O 1
ATOM 1443 N N . ALA A 1 201 ? -21.499 -29.397 0.616 1.00 43.94 201 ALA A N 1
ATOM 1444 C CA . ALA A 1 201 ? -22.279 -29.063 -0.591 1.00 43.94 201 ALA A CA 1
ATOM 1445 C C . ALA A 1 201 ? -22.951 -27.676 -0.775 1.00 43.94 201 ALA A C 1
ATOM 1447 O O . ALA A 1 201 ? -24.061 -27.399 -0.338 1.00 43.94 201 ALA A O 1
ATOM 1448 N N . ALA A 1 202 ? -22.269 -26.883 -1.612 1.00 49.75 202 ALA A N 1
ATOM 1449 C CA . ALA A 1 202 ? -22.732 -26.059 -2.736 1.00 49.75 202 ALA A CA 1
ATOM 1450 C C . ALA A 1 202 ? -24.243 -25.911 -3.026 1.00 49.75 202 ALA A C 1
ATOM 1452 O O . ALA A 1 202 ? -24.930 -26.886 -3.329 1.00 49.75 202 ALA A O 1
ATOM 1453 N N . LEU A 1 203 ? -24.672 -24.660 -3.239 1.00 47.59 203 LEU A N 1
ATOM 1454 C CA . LEU A 1 203 ? -25.732 -24.342 -4.199 1.00 47.59 203 LEU A CA 1
ATOM 1455 C C . LEU A 1 203 ? -25.291 -23.254 -5.184 1.00 47.59 203 LEU A C 1
ATOM 1457 O O . LEU A 1 203 ? -24.953 -22.134 -4.818 1.00 47.59 203 LEU A O 1
ATOM 1461 N N . ARG A 1 204 ? -25.358 -23.614 -6.469 1.00 48.78 204 ARG A N 1
ATOM 1462 C CA . ARG A 1 204 ? -25.374 -22.690 -7.606 1.00 48.78 204 ARG A CA 1
ATOM 1463 C C . ARG A 1 204 ? -26.769 -22.084 -7.700 1.00 48.78 204 ARG A C 1
ATOM 1465 O O . ARG A 1 204 ? -27.739 -22.836 -7.655 1.00 48.78 204 ARG A O 1
ATOM 1472 N N . TRP A 1 205 ? -26.874 -20.788 -7.970 1.00 43.81 205 TRP A N 1
ATOM 1473 C CA . TRP A 1 205 ? -28.108 -20.203 -8.492 1.00 43.81 205 TRP A CA 1
ATOM 1474 C C . TRP A 1 205 ? -27.857 -19.521 -9.833 1.00 43.81 205 TRP A C 1
ATOM 1476 O O . TRP A 1 205 ? -26.887 -18.797 -10.028 1.00 43.81 205 TRP A O 1
ATOM 1486 N N . ARG A 1 206 ? -28.725 -19.853 -10.792 1.00 59.75 206 ARG A N 1
ATOM 1487 C CA . ARG A 1 206 ? -28.679 -19.448 -12.198 1.00 59.75 206 ARG A CA 1
ATOM 1488 C C . ARG A 1 206 ? -30.118 -19.234 -12.674 1.00 59.75 206 ARG A C 1
ATOM 1490 O O . ARG A 1 206 ? -30.863 -20.202 -12.707 1.00 59.75 206 ARG A O 1
ATOM 1497 N N . TRP A 1 207 ? -30.463 -18.018 -13.095 1.00 51.97 207 TRP A N 1
ATOM 1498 C CA . TRP A 1 207 ? -31.627 -17.602 -13.915 1.00 51.97 207 TRP A CA 1
ATOM 1499 C C . TRP A 1 207 ? -31.164 -16.295 -14.621 1.00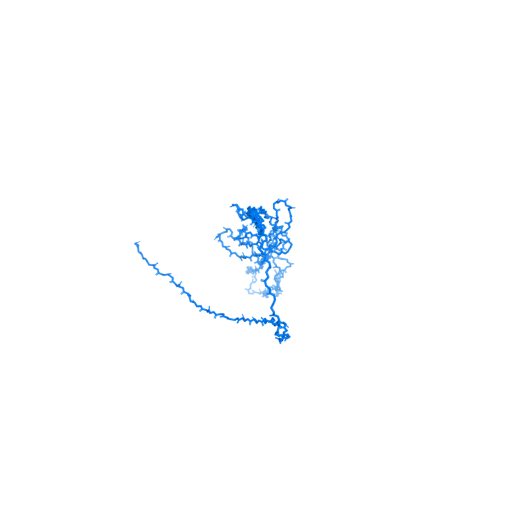 51.97 207 TRP A C 1
ATOM 1501 O O . TRP A 1 207 ? -30.568 -15.473 -13.940 1.00 51.97 207 TRP A O 1
ATOM 1511 N N . ARG A 1 208 ? -31.098 -16.071 -15.956 1.00 63.22 208 ARG A N 1
ATOM 1512 C CA . ARG A 1 208 ? -32.079 -16.034 -17.087 1.00 63.22 208 ARG A CA 1
ATOM 1513 C C . ARG A 1 208 ? -33.337 -15.200 -16.737 1.00 63.22 208 ARG A C 1
ATOM 1515 O O . ARG A 1 208 ? -33.919 -15.480 -15.708 1.00 63.22 208 ARG A O 1
ATOM 1522 N N . ARG A 1 209 ? -33.875 -14.252 -17.532 1.00 59.81 209 ARG A N 1
ATOM 1523 C CA . ARG A 1 209 ? -33.816 -13.976 -18.987 1.00 59.81 209 ARG A CA 1
ATOM 1524 C C . ARG A 1 209 ? -34.534 -12.629 -19.337 1.00 59.81 209 ARG A C 1
ATOM 1526 O O . ARG A 1 209 ? -35.472 -12.276 -18.639 1.00 59.81 209 ARG A O 1
ATOM 1533 N N . THR A 1 210 ? -34.161 -12.034 -20.487 1.00 64.69 210 THR A N 1
ATOM 1534 C CA . THR A 1 210 ? -34.946 -11.253 -21.501 1.00 64.69 210 THR A CA 1
ATOM 1535 C C . THR A 1 210 ? -35.707 -9.966 -21.144 1.00 64.69 210 THR A C 1
ATOM 1537 O O . THR A 1 210 ? -36.697 -10.015 -20.422 1.00 64.69 210 THR A O 1
ATOM 1540 N N . SER A 1 211 ? -35.421 -8.884 -21.881 1.00 61.75 211 SER A N 1
ATOM 1541 C CA . SER A 1 211 ? -36.195 -8.425 -23.060 1.00 61.75 211 SER A CA 1
ATOM 1542 C C . SER A 1 211 ? -35.301 -7.589 -23.968 1.00 61.75 211 SER A C 1
ATOM 1544 O O . SER A 1 211 ? -34.501 -6.818 -23.400 1.00 61.75 211 SER A O 1
#

Sequence (211 aa):
LDFGTYVWVEIAAPRGYELPGDVVSDPVVIDASNAGGEITRAVYRDPRLLSELSVHKVAEDTGESLPGAVFDLVLAGGDVVVGTCTTGDDGLCTVGDLDFGDYYWVEVAAPDGYLLPDDVTSDIVSITAENAGTQIAAVTFVDPPAEEPPTPTSTPTPSPTPSGTPSPTPTPDEPDLPDTGLGEPPRLVALVAAAALAVGAALRWRWRRTS

InterPro domains:
  IPR013783 Immunoglobulin-like fold [G3DSA:2.60.40.10] (52-153)
  IPR041033 SpaA-like, prealbumin fold domain subgroup 1 [PF17802] (52-120)

Organism: NCBI:txid2293569

Radius of gyration: 38.84 Å; chains: 1; bounding box: 76×65×121 Å